Protein AF-R0MKE6-F1 (afdb_monomer_lite)

pLDDT: mean 92.28, std 8.27, range [42.09, 98.31]

Secondary structure (DSSP, 8-state):
--HHHHHHHHHHHHHHT-HHHHHHHHHHHHHT--SHHHHHHHHHHHHHSTT--HHHHHHHHHHHHHHHHHH-TTS-HHHHHHHIIIIITT-GGGHHHHHHHHHHHHHHHHHTT-HHHHHHHHHT--GGG-SSS-HHHHHHHHHHHHHHHHHTT-HHHHHHHHHHS-THHHHHHT-HHHHHHHHHHHHHHHHHTT-HHHHHHHHHHHHHHH--HHHHHHHHHHHHHHHHHHHHHT--

InterPro domains:
  IPR040134 26S Proteasome non-ATPase regulatory subunit 12/COP9 signalosome complex subunit 4 [PTHR10855] (5-220)
  IPR054559 PSMD12/CSN4-like, N-terminal [PF22241] (5-208)

Foldseek 3Di:
DDPVVLVVQCVVCLVVVPLVSNLVSLVVVCVPDPDLLSNLVVLLVQQPDPSHDLVSSLVSLVVVLVVCCVVPVPPRLVSLVSNLPRHQPPDLSNLVVNLVSLVVNLVVCVVVVNLVVSLCSLLPRPLLPHDPDDPVVSLVSLLVNLVSCLVVLVLVSNVVSLVSHDPVCCVVVVVLVSVLSSLVSVLSSCVSVVVLQSNLVSLVVSCVRVVDVVSVVSSVVSNVVVVVVVVVVVPD

Structure (mmCIF, N/CA/C/O backbone):
data_AF-R0MKE6-F1
#
_entry.id   AF-R0MKE6-F1
#
loop_
_atom_site.group_PDB
_atom_site.id
_atom_site.type_symbol
_atom_site.label_atom_id
_atom_site.label_alt_id
_atom_site.label_comp_id
_atom_site.label_asym_id
_atom_site.label_entity_id
_atom_site.label_seq_id
_atom_site.pdbx_PDB_ins_code
_atom_site.Cartn_x
_atom_site.Cartn_y
_atom_site.Cartn_z
_atom_site.occupancy
_atom_site.B_iso_or_equiv
_atom_site.auth_seq_id
_atom_site.auth_comp_id
_atom_site.auth_asym_id
_atom_site.auth_atom_id
_atom_site.pdbx_PDB_model_num
ATOM 1 N N . MET A 1 1 ? -18.193 -2.087 35.768 1.00 60.22 1 MET A N 1
ATOM 2 C CA . MET A 1 1 ? -18.804 -1.214 34.752 1.00 60.22 1 MET A CA 1
ATOM 3 C C . MET A 1 1 ? -19.285 -2.112 33.648 1.00 60.22 1 MET A C 1
ATOM 5 O O . MET A 1 1 ? -18.472 -2.848 33.101 1.00 60.22 1 MET A O 1
ATOM 9 N N . ASP A 1 2 ? -20.586 -2.105 33.408 1.00 81.62 2 ASP A N 1
ATOM 10 C CA . ASP A 1 2 ? -21.193 -2.832 32.295 1.00 81.62 2 ASP A CA 1
ATOM 11 C C . ASP A 1 2 ? -21.048 -2.022 30.989 1.00 81.62 2 ASP A C 1
ATOM 13 O O . ASP A 1 2 ? -20.860 -0.800 31.020 1.00 81.62 2 ASP A O 1
ATOM 17 N N . PHE A 1 3 ? -21.147 -2.678 29.831 1.00 81.81 3 PHE A N 1
ATOM 18 C CA . PHE A 1 3 ? -21.111 -2.019 28.521 1.00 81.81 3 PHE A CA 1
ATOM 19 C C . PHE A 1 3 ? -22.191 -0.936 28.395 1.00 81.81 3 PHE A C 1
ATOM 21 O O . PHE A 1 3 ? -21.943 0.099 27.773 1.00 81.81 3 PHE A O 1
ATOM 28 N N . SER A 1 4 ? -23.363 -1.136 29.011 1.00 80.88 4 SER A N 1
ATOM 29 C CA . SER A 1 4 ? -24.454 -0.155 29.002 1.00 80.88 4 SER A CA 1
ATOM 30 C C . SER A 1 4 ? -24.031 1.186 29.613 1.00 80.88 4 SER A C 1
ATOM 32 O O . SER A 1 4 ? -24.226 2.233 28.998 1.00 80.88 4 SER A O 1
ATOM 34 N N . GLU A 1 5 ? -23.375 1.160 30.776 1.00 88.00 5 GLU A N 1
ATOM 35 C CA . GLU A 1 5 ? -22.892 2.368 31.461 1.00 88.00 5 GLU A CA 1
ATOM 36 C C . GLU A 1 5 ? -21.808 3.078 30.638 1.00 88.00 5 GLU A C 1
ATOM 38 O O . GLU A 1 5 ? -21.819 4.301 30.487 1.00 88.00 5 GLU A O 1
ATOM 43 N N . LEU A 1 6 ? -20.883 2.314 30.047 1.00 88.94 6 LEU A N 1
ATOM 44 C CA . LEU A 1 6 ? -19.820 2.878 29.214 1.00 88.94 6 LEU A CA 1
ATOM 45 C C . LEU A 1 6 ? -20.373 3.532 27.942 1.00 88.94 6 LEU A C 1
ATOM 47 O O . LEU A 1 6 ? -19.844 4.557 27.515 1.00 88.94 6 LEU A O 1
ATOM 51 N N . TYR A 1 7 ? -21.442 2.996 27.347 1.00 89.00 7 TYR A N 1
ATOM 52 C CA . TYR A 1 7 ? -22.095 3.630 26.199 1.00 89.00 7 TYR A CA 1
ATOM 53 C C . TYR A 1 7 ? -22.790 4.948 26.549 1.00 89.00 7 TYR A C 1
ATOM 55 O O . TYR A 1 7 ? -22.846 5.844 25.701 1.00 89.00 7 TYR A O 1
ATOM 63 N N . GLU A 1 8 ? -23.313 5.089 27.765 1.00 88.94 8 GLU A N 1
ATOM 64 C CA . GLU A 1 8 ? -23.879 6.355 28.233 1.00 88.94 8 GLU A CA 1
ATOM 65 C C . GLU A 1 8 ? -22.793 7.407 28.452 1.00 88.94 8 GLU A C 1
ATOM 67 O O . GLU A 1 8 ? -22.929 8.530 27.959 1.00 88.94 8 GLU A O 1
ATOM 72 N N . LEU A 1 9 ? -21.686 7.023 29.094 1.00 88.88 9 LEU A N 1
ATOM 73 C CA . LEU A 1 9 ? -20.521 7.891 29.279 1.00 88.88 9 LEU A CA 1
ATOM 74 C C . LEU A 1 9 ? -19.906 8.301 27.934 1.00 88.88 9 LEU A C 1
ATOM 76 O O . LEU A 1 9 ? -19.616 9.474 27.718 1.00 88.88 9 LEU A O 1
ATOM 80 N N . GLU A 1 10 ? -19.785 7.367 26.987 1.00 92.12 10 GLU A N 1
ATOM 81 C CA . GLU A 1 10 ? -19.337 7.646 25.615 1.00 92.12 10 GLU A CA 1
ATOM 82 C C . GLU A 1 10 ? -20.234 8.683 24.935 1.00 92.12 10 GLU A C 1
ATOM 84 O O . GLU A 1 10 ? -19.756 9.614 24.286 1.00 92.12 10 GLU A O 1
ATOM 89 N N . ARG A 1 11 ? -21.554 8.554 25.102 1.00 88.69 11 ARG A N 1
ATOM 90 C CA . ARG A 1 11 ? -22.523 9.493 24.535 1.00 88.69 11 ARG A CA 1
ATOM 91 C C . ARG A 1 11 ? -22.412 10.884 25.161 1.00 88.69 11 ARG A C 1
ATOM 93 O O . ARG A 1 11 ? -22.601 11.861 24.437 1.00 88.69 11 ARG A O 1
ATOM 100 N N . GLN A 1 12 ? -22.162 10.980 26.465 1.00 88.56 12 GLN A N 1
ATOM 101 C CA . GLN A 1 12 ? -21.960 12.254 27.163 1.00 88.56 12 GLN A CA 1
ATOM 102 C C . GLN A 1 12 ? -20.655 12.917 26.711 1.00 88.56 12 GLN A C 1
ATOM 104 O O . GLN A 1 12 ? -20.701 14.013 26.159 1.00 88.56 12 GLN A O 1
ATOM 109 N N . ALA A 1 13 ? -19.534 12.196 26.771 1.00 88.50 13 ALA A N 1
ATOM 110 C CA . ALA A 1 13 ? -18.225 12.704 26.364 1.00 88.50 13 ALA A CA 1
ATOM 111 C C . ALA A 1 13 ? -18.189 13.168 24.893 1.00 88.50 13 ALA A C 1
ATOM 113 O O . ALA A 1 13 ? -17.511 14.143 24.561 1.00 88.50 13 ALA A O 1
ATOM 114 N N . ARG A 1 14 ? -18.975 12.535 24.005 1.00 88.75 14 ARG A N 1
ATOM 115 C CA . ARG A 1 14 ? -19.183 13.016 22.628 1.00 88.75 14 ARG A CA 1
ATOM 116 C C . ARG A 1 14 ? -19.890 14.365 22.551 1.00 88.75 14 ARG A C 1
ATOM 118 O O . ARG A 1 14 ? -19.520 15.184 21.715 1.00 88.75 14 ARG A O 1
ATOM 125 N N . LYS A 1 15 ? -20.927 14.588 23.364 1.00 87.69 15 LYS A N 1
ATOM 126 C CA . LYS A 1 15 ? -21.649 15.873 23.395 1.00 87.69 15 LYS A CA 1
ATOM 127 C C . LYS A 1 15 ? -20.766 16.990 23.934 1.00 87.69 15 LYS A C 1
ATOM 129 O O . LYS A 1 15 ? -20.834 18.102 23.422 1.00 87.69 15 LYS A O 1
ATOM 134 N N . ASP A 1 16 ? -19.934 16.660 24.912 1.00 86.88 16 ASP A N 1
ATOM 135 C CA . ASP A 1 16 ? -19.055 17.614 25.582 1.00 86.88 16 ASP A CA 1
ATOM 136 C C . ASP A 1 16 ? -17.770 17.891 24.780 1.00 86.88 16 ASP A C 1
ATOM 138 O O . ASP A 1 16 ? -17.026 18.818 25.090 1.00 86.88 16 ASP A O 1
ATOM 142 N N . GLY A 1 17 ? -17.502 17.108 23.726 1.00 84.38 17 GLY A N 1
ATOM 143 C CA . GLY A 1 17 ? -16.335 17.272 22.856 1.00 84.38 17 GLY A CA 1
ATOM 144 C C . GLY A 1 17 ? -15.008 16.896 23.524 1.00 84.38 17 GLY A C 1
ATOM 145 O O . GLY A 1 17 ? -13.947 17.342 23.087 1.00 84.38 17 GLY A O 1
ATOM 146 N N . ASN A 1 18 ? -15.042 16.088 24.587 1.00 88.44 18 ASN A N 1
ATOM 147 C CA . ASN A 1 18 ? -13.858 15.737 25.364 1.00 88.44 18 ASN A CA 1
ATOM 148 C C . ASN A 1 18 ? -13.147 14.495 24.793 1.00 88.44 18 ASN A C 1
ATOM 150 O O . ASN A 1 18 ? -13.379 13.364 25.225 1.00 88.44 18 ASN A O 1
ATOM 154 N N . SER A 1 19 ? -12.233 14.697 23.837 1.00 88.50 19 SER A N 1
ATOM 155 C CA . SER A 1 19 ? -11.501 13.596 23.183 1.00 88.50 19 SER A CA 1
ATOM 156 C C . SER A 1 19 ? -10.681 12.729 24.152 1.00 88.50 19 SER A C 1
ATOM 158 O O . SER A 1 19 ? -10.581 11.522 23.953 1.00 88.50 19 SER A O 1
ATOM 160 N N . LYS A 1 20 ? -10.103 13.293 25.224 1.00 89.94 20 LYS A N 1
ATOM 161 C CA . LYS A 1 20 ? -9.288 12.513 26.186 1.00 89.94 20 LYS A CA 1
ATOM 162 C C . LYS A 1 20 ? -10.139 11.553 27.012 1.00 89.94 20 LYS A C 1
ATOM 164 O O . LYS A 1 20 ? -9.737 10.423 27.295 1.00 89.94 20 LYS A O 1
ATOM 169 N N . GLU A 1 21 ? -11.322 12.010 27.397 1.00 90.69 21 GLU A N 1
ATOM 170 C CA . GLU A 1 21 ? -12.285 11.187 28.114 1.00 90.69 21 GLU A CA 1
ATOM 171 C C . GLU A 1 21 ? -12.828 10.075 27.215 1.00 90.69 21 GLU A C 1
ATOM 173 O O . GLU A 1 21 ? -12.843 8.920 27.636 1.00 90.69 21 GLU A O 1
ATOM 178 N N . LEU A 1 22 ? -13.129 10.378 25.944 1.00 91.25 22 LEU A N 1
ATOM 179 C CA . LEU A 1 22 ? -13.503 9.367 24.949 1.00 91.25 22 LEU A CA 1
ATOM 180 C C . LEU A 1 22 ? -12.439 8.278 24.798 1.00 91.25 22 LEU A C 1
ATOM 182 O O . LEU A 1 22 ? -12.768 7.098 24.866 1.00 91.25 22 LEU A O 1
ATOM 186 N N . GLN A 1 23 ? -11.164 8.649 24.665 1.00 92.62 23 GLN A N 1
ATOM 187 C CA . GLN A 1 23 ? -10.062 7.682 24.583 1.00 92.62 23 GLN A CA 1
ATOM 188 C C . GLN A 1 23 ? -9.994 6.787 25.827 1.00 92.62 23 GLN A C 1
ATOM 190 O O . GLN A 1 23 ? -9.850 5.571 25.715 1.00 92.62 23 GLN A O 1
ATOM 195 N N . THR A 1 24 ? -10.166 7.368 27.017 1.00 92.62 24 THR A N 1
ATOM 196 C CA . THR A 1 24 ? -10.173 6.615 28.280 1.00 92.62 24 THR A CA 1
ATOM 197 C C . THR A 1 24 ? -11.354 5.641 28.350 1.00 92.62 24 THR A C 1
ATOM 199 O O . THR A 1 24 ? -11.197 4.503 28.795 1.00 92.62 24 THR A O 1
ATOM 202 N N . ILE A 1 25 ? -12.535 6.062 27.890 1.00 93.06 25 ILE A N 1
ATOM 203 C CA . ILE A 1 25 ? -13.728 5.212 27.809 1.00 93.06 25 ILE A CA 1
ATOM 204 C C . ILE A 1 25 ? -13.512 4.083 26.800 1.00 93.06 25 ILE A C 1
ATOM 206 O O . ILE A 1 25 ? -13.811 2.934 27.117 1.00 93.06 25 ILE A O 1
ATOM 210 N N . PHE A 1 26 ? -12.938 4.365 25.628 1.00 94.00 26 PHE A N 1
ATOM 211 C CA . PHE A 1 26 ? -12.635 3.336 24.634 1.00 94.00 26 PHE A CA 1
ATOM 212 C C . PHE A 1 26 ? -11.670 2.282 25.172 1.00 94.00 26 PHE A C 1
ATOM 214 O O . PHE A 1 26 ? -11.909 1.096 24.973 1.00 94.00 26 PHE A O 1
ATOM 221 N N . MET A 1 27 ? -10.636 2.686 25.916 1.00 93.12 27 MET A N 1
ATOM 222 C CA . MET A 1 27 ? -9.722 1.735 26.558 1.00 93.12 27 MET A CA 1
ATOM 223 C C . MET A 1 27 ? -10.440 0.837 27.567 1.00 93.12 27 MET A C 1
ATOM 225 O O . MET A 1 27 ? -10.204 -0.369 27.588 1.00 93.12 27 MET A O 1
ATOM 229 N N . LYS A 1 28 ? -11.359 1.397 28.366 1.00 93.50 28 LYS A N 1
ATOM 230 C CA . LYS A 1 28 ? -12.199 0.598 29.270 1.00 93.50 28 LYS A CA 1
ATOM 231 C C . LYS A 1 28 ? -13.093 -0.371 28.496 1.00 93.50 28 LYS A C 1
ATOM 233 O O . LYS A 1 28 ? -13.174 -1.530 28.880 1.00 93.50 28 LYS A O 1
ATOM 238 N N . MET A 1 29 ? -13.718 0.064 27.400 1.00 93.31 29 MET A N 1
ATOM 239 C CA . MET A 1 29 ? -14.541 -0.817 26.563 1.00 93.31 29 MET A CA 1
ATOM 240 C C . MET A 1 29 ? -13.719 -1.955 25.945 1.00 93.31 29 MET A C 1
ATOM 242 O O . MET A 1 29 ? -14.156 -3.097 25.991 1.00 93.31 29 MET A O 1
ATOM 246 N N . ILE A 1 30 ? -12.516 -1.670 25.435 1.00 93.25 30 ILE A N 1
ATOM 247 C CA . ILE A 1 30 ? -11.614 -2.699 24.892 1.00 93.25 30 ILE A CA 1
ATOM 248 C C . ILE A 1 30 ? -11.189 -3.686 25.976 1.00 93.25 30 ILE A C 1
ATOM 250 O O . ILE A 1 30 ? -11.130 -4.878 25.710 1.00 93.25 30 ILE A O 1
ATOM 254 N N . SER A 1 31 ? -10.931 -3.221 27.203 1.00 91.19 31 SER A N 1
ATOM 255 C CA . SER A 1 31 ? -10.551 -4.113 28.308 1.00 91.19 31 SER A CA 1
ATOM 256 C C . SER A 1 31 ? -11.645 -5.109 28.714 1.00 91.19 31 SER A C 1
ATOM 258 O O . SER A 1 31 ? -11.353 -6.069 29.420 1.00 91.19 31 SER A O 1
ATOM 260 N N . LEU A 1 32 ? -12.891 -4.877 28.285 1.00 91.31 32 LEU A N 1
ATOM 261 C CA . LEU A 1 32 ? -14.010 -5.795 28.487 1.00 91.31 32 LEU A CA 1
ATOM 262 C C . LEU A 1 32 ? -14.192 -6.787 27.329 1.00 91.31 32 LEU A C 1
ATOM 264 O O . LEU A 1 32 ? -14.935 -7.749 27.495 1.00 91.31 32 LEU A O 1
ATOM 268 N N . CYS A 1 33 ? -13.557 -6.558 26.176 1.00 91.50 33 CYS A N 1
ATOM 269 C CA . CYS A 1 33 ? -13.576 -7.503 25.063 1.00 91.50 33 CYS A CA 1
ATOM 270 C C . CYS A 1 33 ? -12.697 -8.715 25.395 1.00 91.50 33 CYS A C 1
ATOM 272 O O . CYS A 1 33 ? -11.569 -8.563 25.868 1.00 91.50 33 CYS A O 1
ATOM 274 N N . GLY A 1 34 ? -13.215 -9.915 25.142 1.00 87.50 34 GLY A N 1
ATOM 275 C CA . GLY A 1 34 ? -12.516 -11.173 25.392 1.00 87.50 34 GLY A CA 1
ATOM 276 C C . GLY A 1 34 ? -11.635 -11.630 24.231 1.00 87.50 34 GLY A C 1
ATOM 277 O O . GLY A 1 34 ? -10.632 -12.304 24.464 1.00 87.50 34 GLY A O 1
ATOM 278 N N . ASP A 1 35 ? -11.987 -11.267 22.994 1.00 92.06 35 ASP A N 1
ATOM 279 C CA . ASP A 1 35 ? -11.263 -11.678 21.792 1.00 92.06 35 ASP A CA 1
ATOM 280 C C . ASP A 1 35 ? -11.074 -10.548 20.760 1.00 92.06 35 ASP A C 1
ATOM 282 O O . ASP A 1 35 ? -11.656 -9.462 20.836 1.00 92.06 35 ASP A O 1
ATOM 286 N N . ASP A 1 36 ? -10.222 -10.818 19.771 1.00 93.06 36 ASP A N 1
ATOM 287 C CA . ASP A 1 36 ? -9.892 -9.898 18.680 1.00 93.06 36 ASP A CA 1
ATOM 288 C C . ASP A 1 36 ? -11.122 -9.499 17.843 1.00 93.06 36 ASP A C 1
ATOM 290 O O . ASP A 1 36 ? -11.225 -8.360 17.379 1.00 93.06 36 ASP A O 1
ATOM 294 N N . ARG A 1 37 ? -12.078 -10.419 17.667 1.00 93.31 37 ARG A N 1
ATOM 295 C CA . ARG A 1 37 ? -13.283 -10.196 16.855 1.00 93.31 37 ARG A CA 1
ATOM 296 C C . ARG A 1 37 ? -14.225 -9.217 17.537 1.00 93.31 37 ARG A C 1
ATOM 298 O O . ARG A 1 37 ? -14.749 -8.309 16.888 1.00 93.31 37 ARG A O 1
ATOM 305 N N . GLU A 1 38 ? -14.412 -9.361 18.843 1.00 94.19 38 GLU A N 1
ATOM 306 C CA . GLU A 1 38 ? -15.168 -8.437 19.676 1.00 94.19 38 GLU A CA 1
ATOM 307 C C . GLU A 1 38 ? -14.559 -7.039 19.606 1.00 94.19 38 GLU A C 1
ATOM 309 O O . GLU A 1 38 ? -15.291 -6.076 19.370 1.00 94.19 38 GLU A O 1
ATOM 314 N N . VAL A 1 39 ? -13.230 -6.922 19.690 1.00 95.19 39 VAL A N 1
ATOM 315 C CA . VAL A 1 39 ? -12.535 -5.634 19.554 1.00 95.19 39 VAL A CA 1
ATOM 316 C C . VAL A 1 39 ? -12.800 -4.991 18.189 1.00 95.19 39 VAL A C 1
ATOM 318 O O . VAL A 1 39 ? -13.215 -3.830 18.131 1.00 95.19 39 VAL A O 1
ATOM 321 N N . VAL A 1 40 ? -12.620 -5.722 17.082 1.00 96.12 40 VAL A N 1
ATOM 322 C CA . VAL A 1 40 ? -12.884 -5.193 15.728 1.00 96.12 40 VAL A CA 1
ATOM 323 C C . VAL A 1 40 ? -14.353 -4.787 15.578 1.00 96.12 40 VAL A C 1
ATOM 325 O O . VAL A 1 40 ? -14.651 -3.690 15.091 1.00 96.12 40 VAL A O 1
ATOM 328 N N . SER A 1 41 ? -15.283 -5.618 16.055 1.00 95.06 41 SER A N 1
ATOM 329 C CA . SER A 1 41 ? -16.721 -5.338 15.993 1.00 95.06 41 SER A CA 1
ATOM 330 C C . SER A 1 41 ? -17.111 -4.094 16.800 1.00 95.06 41 SER A C 1
ATOM 332 O O . SER A 1 41 ? -17.882 -3.258 16.320 1.00 95.06 41 SER A O 1
ATOM 334 N N . LEU A 1 42 ? -16.518 -3.902 17.981 1.00 94.62 42 LEU A N 1
ATOM 335 C CA . LEU A 1 42 ? -16.716 -2.722 18.812 1.00 94.62 42 LEU A CA 1
ATOM 336 C C . LEU A 1 42 ? -16.233 -1.465 18.083 1.00 94.62 42 LEU A C 1
ATOM 338 O O . LEU A 1 42 ? -16.978 -0.488 17.980 1.00 94.62 42 LEU A O 1
ATOM 342 N N . ILE A 1 43 ? -15.019 -1.485 17.523 1.00 95.38 43 ILE A N 1
ATOM 343 C CA . ILE A 1 43 ? -14.472 -0.342 16.777 1.00 95.38 43 ILE A CA 1
ATOM 344 C C . ILE A 1 43 ? -15.337 -0.044 15.544 1.00 95.38 43 ILE A C 1
ATOM 346 O O . ILE A 1 43 ? -15.615 1.123 15.239 1.00 95.38 43 ILE A O 1
ATOM 350 N N . ARG A 1 44 ? -15.831 -1.073 14.848 1.00 95.50 44 ARG A N 1
ATOM 351 C CA . ARG A 1 44 ? -16.770 -0.921 13.729 1.00 95.50 44 ARG A CA 1
ATOM 352 C C . ARG A 1 44 ? -18.046 -0.200 14.166 1.00 95.50 44 ARG A C 1
ATOM 354 O O . ARG A 1 44 ? -18.440 0.770 13.518 1.00 95.50 44 ARG A O 1
ATOM 361 N N . VAL A 1 45 ? -18.649 -0.605 15.285 1.00 93.81 45 VAL A N 1
ATOM 362 C CA . VAL A 1 45 ? -19.841 0.055 15.840 1.00 93.81 45 VAL A CA 1
ATOM 363 C C . VAL A 1 45 ? -19.537 1.501 16.228 1.00 93.81 45 VAL A C 1
ATOM 365 O O . VAL A 1 45 ? -20.278 2.401 15.835 1.00 93.81 45 VAL A O 1
ATOM 368 N N . LEU A 1 46 ? -18.445 1.753 16.954 1.00 92.62 46 LEU A N 1
ATOM 369 C CA . LEU A 1 46 ? -18.061 3.096 17.404 1.00 92.62 46 LEU A CA 1
ATOM 370 C C . LEU A 1 46 ? -17.777 4.040 16.230 1.00 92.62 46 LEU A C 1
ATOM 372 O O . LEU A 1 46 ? -18.229 5.184 16.239 1.00 92.62 46 LEU A O 1
ATOM 376 N N . SER A 1 47 ? -17.080 3.556 15.202 1.00 93.19 47 SER A N 1
ATOM 377 C CA . SER A 1 47 ? -16.731 4.338 14.009 1.00 93.19 47 SER A CA 1
ATOM 378 C C . SER A 1 47 ? -17.923 4.629 13.090 1.00 93.19 47 SER A C 1
ATOM 380 O O . SER A 1 47 ? -17.868 5.583 12.316 1.00 93.19 47 SER A O 1
ATOM 382 N N . ALA A 1 48 ? -19.010 3.855 13.185 1.00 90.88 48 ALA A N 1
ATOM 383 C CA . ALA A 1 48 ? -20.255 4.102 12.457 1.00 90.88 48 ALA A CA 1
ATOM 384 C C . ALA A 1 48 ? -21.193 5.102 13.166 1.00 90.88 48 ALA A C 1
ATOM 386 O O . ALA A 1 48 ? -22.165 5.573 12.567 1.00 90.88 48 ALA A O 1
ATOM 387 N N . ARG A 1 49 ? -20.940 5.452 14.438 1.00 90.50 49 ARG A N 1
ATOM 388 C CA . ARG A 1 49 ? -21.811 6.365 15.196 1.00 90.50 49 ARG A CA 1
ATOM 389 C C . ARG A 1 49 ? -21.728 7.795 14.662 1.00 90.50 49 ARG A C 1
ATOM 391 O O . ARG A 1 49 ? -20.661 8.399 14.569 1.00 90.50 49 ARG A O 1
ATOM 398 N N . ARG A 1 50 ? -22.894 8.393 14.393 1.00 84.81 50 ARG A N 1
ATOM 399 C CA . ARG A 1 50 ? -22.995 9.798 13.975 1.00 84.81 50 ARG A CA 1
ATOM 400 C C . ARG A 1 50 ? -22.469 10.729 15.073 1.00 84.81 50 ARG A C 1
ATOM 402 O O . ARG A 1 50 ? -22.853 10.600 16.235 1.00 84.81 50 ARG A O 1
ATOM 409 N N . GLY A 1 51 ? -21.632 11.689 14.681 1.00 84.69 51 GLY A N 1
ATOM 410 C CA . GLY A 1 51 ? -21.050 12.679 15.592 1.00 84.69 51 GLY A CA 1
ATOM 411 C C . GLY A 1 51 ? -19.900 12.145 16.446 1.00 84.69 51 GLY A C 1
ATOM 412 O O . GLY A 1 51 ? -19.559 12.775 17.438 1.00 84.69 51 GLY A O 1
ATOM 413 N N . GLN A 1 52 ? -19.337 10.984 16.101 1.00 89.75 52 GLN A N 1
ATOM 414 C CA . GLN A 1 52 ? -18.122 10.504 16.744 1.00 89.75 52 GLN A CA 1
ATOM 415 C C . GLN A 1 52 ? -16.901 11.328 16.315 1.00 89.75 52 GLN A C 1
ATOM 417 O O . GLN A 1 52 ? -16.786 11.705 15.144 1.00 89.75 52 GLN A O 1
ATOM 422 N N . ASP A 1 53 ? -15.978 11.570 17.248 1.00 91.75 53 ASP A N 1
ATOM 423 C CA . ASP A 1 53 ? -14.714 12.239 16.941 1.00 91.75 53 ASP A CA 1
ATOM 424 C C . ASP A 1 53 ? -13.799 11.325 16.109 1.00 91.75 53 ASP A C 1
ATOM 426 O O . ASP A 1 53 ? -13.339 10.272 16.560 1.00 91.75 53 ASP A O 1
ATOM 430 N N . ARG A 1 54 ? -13.512 11.755 14.876 1.00 92.50 54 ARG A N 1
ATOM 431 C CA . ARG A 1 54 ? -12.687 11.009 13.916 1.00 92.50 54 ARG A CA 1
ATOM 432 C C . ARG A 1 54 ? -11.262 10.814 14.421 1.00 92.50 54 ARG A C 1
ATOM 434 O O . ARG A 1 54 ? -10.691 9.751 14.199 1.00 92.50 54 ARG A O 1
ATOM 441 N N . ASN A 1 55 ? -10.705 11.806 15.118 1.00 92.62 55 ASN A N 1
ATOM 442 C CA . ASN A 1 55 ? -9.339 11.730 15.635 1.00 92.62 55 ASN A CA 1
ATOM 443 C C . ASN A 1 55 ? -9.232 10.711 16.774 1.00 92.62 55 ASN A C 1
ATOM 445 O O . ASN A 1 55 ? -8.264 9.957 16.833 1.00 92.62 55 ASN A O 1
ATOM 449 N N . SER A 1 56 ? -10.248 10.633 17.635 1.00 93.81 56 SER A N 1
ATOM 450 C CA . SER A 1 56 ? -10.310 9.621 18.694 1.00 93.81 56 SER A CA 1
ATOM 451 C C . SER A 1 56 ? -10.446 8.200 18.135 1.00 93.81 56 SER A C 1
ATOM 453 O O . SER A 1 56 ? -9.799 7.291 18.646 1.00 93.81 56 SER A O 1
ATOM 455 N N . ILE A 1 57 ? -11.209 7.999 17.051 1.00 94.94 57 ILE A N 1
ATOM 456 C CA . ILE A 1 57 ? -11.277 6.694 16.364 1.00 94.94 57 ILE A CA 1
ATOM 457 C C . ILE A 1 57 ? -9.954 6.351 15.680 1.00 94.94 57 ILE A C 1
ATOM 459 O O . ILE A 1 57 ? -9.491 5.220 15.791 1.00 94.94 57 ILE A O 1
ATOM 463 N N . ARG A 1 58 ? -9.320 7.320 15.013 1.00 95.88 58 ARG A N 1
ATOM 464 C CA . ARG A 1 58 ? -7.993 7.137 14.415 1.00 95.88 58 ARG A CA 1
ATOM 465 C C . ARG A 1 58 ? -6.972 6.688 15.460 1.00 95.88 58 ARG A C 1
ATOM 467 O O . ARG A 1 58 ? -6.278 5.691 15.277 1.00 95.88 58 ARG A O 1
ATOM 474 N N . TRP A 1 59 ? -6.929 7.398 16.587 1.00 96.12 59 TRP A N 1
ATOM 475 C CA . TRP A 1 59 ? -6.083 7.046 17.723 1.00 96.12 59 TRP A CA 1
ATOM 476 C C . TRP A 1 59 ? -6.380 5.632 18.229 1.00 96.12 59 TRP A C 1
ATOM 478 O O . TRP A 1 59 ? -5.448 4.869 18.461 1.00 96.12 59 TRP A O 1
ATOM 488 N N . LEU A 1 60 ? -7.660 5.266 18.342 1.00 95.75 60 LEU A N 1
ATOM 489 C CA . LEU A 1 60 ? -8.085 3.951 18.812 1.00 95.75 60 LEU A CA 1
ATOM 490 C C . LEU A 1 60 ? -7.573 2.821 17.913 1.00 95.75 60 LEU A C 1
ATOM 492 O O . LEU A 1 60 ? -6.972 1.873 18.410 1.00 95.75 60 LEU A O 1
ATOM 496 N N . VAL A 1 61 ? -7.775 2.945 16.597 1.00 96.88 61 VAL A N 1
ATOM 497 C CA . VAL A 1 61 ? -7.309 1.972 15.594 1.00 96.88 61 VAL A CA 1
ATOM 498 C C . VAL A 1 61 ? -5.796 1.783 15.705 1.00 96.88 61 VAL A C 1
ATOM 500 O O . VAL A 1 61 ? -5.327 0.654 15.851 1.00 96.88 61 VAL A O 1
ATOM 503 N N . ASN A 1 62 ? -5.037 2.882 15.732 1.00 96.25 62 ASN A N 1
ATOM 504 C CA . ASN A 1 62 ? -3.579 2.839 15.846 1.00 96.25 62 ASN A CA 1
ATOM 505 C C . ASN A 1 62 ? -3.109 2.251 17.178 1.00 96.25 62 ASN A C 1
ATOM 507 O O . ASN A 1 62 ? -2.152 1.475 17.206 1.00 96.25 62 ASN A O 1
ATOM 511 N N . HIS A 1 63 ? -3.776 2.596 18.280 1.00 95.50 63 HIS A N 1
ATOM 512 C CA . HIS A 1 63 ? -3.424 2.105 19.604 1.00 95.50 63 HIS A CA 1
ATOM 513 C C . HIS A 1 63 ? -3.639 0.595 19.709 1.00 95.50 63 HIS A C 1
ATOM 515 O O . HIS A 1 63 ? -2.711 -0.122 20.074 1.00 95.50 63 HIS A O 1
ATOM 521 N N . VAL A 1 64 ? -4.823 0.100 19.337 1.00 95.62 64 VAL A N 1
ATOM 522 C CA . VAL A 1 64 ? -5.145 -1.333 19.399 1.00 95.62 64 VAL A CA 1
ATOM 523 C C . VAL A 1 64 ? -4.235 -2.134 18.475 1.00 95.62 64 VAL A C 1
ATOM 525 O O . VAL A 1 64 ? -3.673 -3.143 18.897 1.00 95.62 64 VAL A O 1
ATOM 528 N N . TYR A 1 65 ? -4.020 -1.658 17.247 1.00 96.38 65 TYR A N 1
ATOM 529 C CA . TYR A 1 65 ? -3.109 -2.307 16.310 1.00 96.38 65 TYR A CA 1
ATOM 530 C C . TYR A 1 65 ? -1.673 -2.381 16.851 1.00 96.38 65 TYR A C 1
ATOM 532 O O . TYR A 1 65 ? -1.061 -3.451 16.855 1.00 96.38 65 TYR A O 1
ATOM 540 N N . SER A 1 66 ? -1.150 -1.271 17.377 1.00 95.25 66 SER A N 1
ATOM 541 C CA . SER A 1 66 ? 0.201 -1.228 17.949 1.00 95.25 66 SER A CA 1
ATOM 542 C C . SER A 1 66 ? 0.338 -2.156 19.156 1.00 95.25 66 SER A C 1
ATOM 544 O O . SER A 1 66 ? 1.319 -2.890 19.256 1.00 95.25 66 SER A O 1
ATOM 546 N N . GLN A 1 67 ? -0.655 -2.168 20.051 1.00 93.81 67 GLN A N 1
ATOM 547 C CA . GLN A 1 67 ? -0.685 -3.068 21.206 1.00 93.81 67 GLN A CA 1
ATOM 548 C C . GLN A 1 67 ? -0.700 -4.538 20.771 1.00 93.81 67 GLN A C 1
ATOM 550 O O . GLN A 1 67 ? 0.088 -5.330 21.288 1.00 93.81 67 GLN A O 1
ATOM 555 N N . LYS A 1 68 ? -1.528 -4.904 19.781 1.00 93.62 68 LYS A N 1
ATOM 556 C CA . LYS A 1 68 ? -1.572 -6.270 19.238 1.00 93.62 68 LYS A CA 1
ATOM 557 C C . LYS A 1 68 ? -0.209 -6.690 18.687 1.00 93.62 68 LYS A C 1
ATOM 559 O O . LYS A 1 68 ? 0.280 -7.760 19.035 1.00 93.62 68 LYS A O 1
ATOM 564 N N . LYS A 1 69 ? 0.435 -5.829 17.895 1.00 93.00 69 LYS A N 1
ATOM 565 C CA . LYS A 1 69 ? 1.748 -6.102 17.288 1.00 93.00 69 LYS A CA 1
ATOM 566 C C . LYS A 1 69 ? 2.864 -6.263 18.330 1.00 93.00 69 LYS A C 1
ATOM 568 O O . LYS A 1 69 ? 3.758 -7.080 18.129 1.00 93.00 69 LYS A O 1
ATOM 573 N N . ILE A 1 70 ? 2.813 -5.508 19.433 1.00 93.06 70 ILE A N 1
ATOM 574 C CA . ILE A 1 70 ? 3.782 -5.603 20.540 1.00 93.06 70 ILE A CA 1
ATOM 575 C C . ILE A 1 70 ? 3.569 -6.884 21.352 1.00 93.06 70 ILE A C 1
ATOM 577 O O . ILE A 1 70 ? 4.529 -7.599 21.631 1.00 93.06 70 ILE A O 1
ATOM 581 N N . ASN A 1 71 ? 2.324 -7.179 21.725 1.00 91.25 71 ASN A N 1
ATOM 582 C CA . ASN A 1 71 ? 2.011 -8.295 22.617 1.00 91.25 71 ASN A CA 1
ATOM 583 C C . ASN A 1 71 ? 2.061 -9.651 21.894 1.00 91.25 71 ASN A C 1
ATOM 585 O O . ASN A 1 71 ? 2.446 -10.654 22.491 1.00 91.25 71 ASN A O 1
ATOM 589 N N . PHE A 1 72 ? 1.707 -9.678 20.605 1.00 91.75 72 PHE A N 1
ATOM 590 C CA . PHE A 1 72 ? 1.600 -10.887 19.786 1.00 91.75 72 PHE A CA 1
ATOM 591 C C . PHE A 1 72 ? 2.314 -10.707 18.433 1.00 91.75 72 PHE A C 1
ATOM 593 O O . PHE A 1 72 ? 1.678 -10.692 17.378 1.00 91.75 72 PHE A O 1
ATOM 600 N N . PRO A 1 73 ? 3.655 -10.595 18.415 1.00 88.19 73 PRO A N 1
ATOM 601 C CA . PRO A 1 73 ? 4.416 -10.285 17.199 1.00 88.19 73 PRO A CA 1
ATOM 602 C C . PRO A 1 73 ? 4.307 -11.349 16.095 1.00 88.19 73 PRO A C 1
ATOM 604 O O . PRO A 1 73 ? 4.547 -11.044 14.927 1.00 88.19 73 PRO A O 1
ATOM 607 N N . ASN A 1 74 ? 3.918 -12.577 16.448 1.00 87.88 74 ASN A N 1
ATOM 608 C CA . ASN A 1 74 ? 3.724 -13.682 15.505 1.00 87.88 74 ASN A CA 1
ATOM 609 C C . ASN A 1 74 ? 2.257 -13.898 15.104 1.00 87.88 74 ASN A C 1
ATOM 611 O O . ASN A 1 74 ? 2.008 -14.672 14.188 1.00 87.88 74 ASN A O 1
ATOM 615 N N . ASP A 1 75 ? 1.310 -13.238 15.775 1.00 91.06 75 ASP A N 1
ATOM 616 C CA . ASP A 1 75 ? -0.128 -13.497 15.648 1.00 91.06 75 ASP A CA 1
ATOM 617 C C . ASP A 1 75 ? -0.922 -12.182 15.666 1.00 91.06 75 ASP A C 1
ATOM 619 O O . ASP A 1 75 ? -1.691 -11.879 16.574 1.00 91.06 75 ASP A O 1
ATOM 623 N N . TRP A 1 76 ? -0.649 -11.329 14.681 1.00 94.19 76 TRP A N 1
ATOM 624 C CA . TRP A 1 76 ? -1.324 -10.037 14.509 1.00 94.19 76 TRP A CA 1
ATOM 625 C C . TRP A 1 76 ? -1.963 -9.886 13.128 1.00 94.19 76 TRP A C 1
ATOM 627 O O . TRP A 1 76 ? -2.714 -8.940 12.899 1.00 94.19 76 TRP A O 1
ATOM 637 N N . THR A 1 77 ? -1.655 -10.784 12.191 1.00 94.62 77 THR A N 1
ATOM 638 C CA . THR A 1 77 ? -2.015 -10.632 10.779 1.00 94.62 77 THR A CA 1
ATOM 639 C C . THR A 1 77 ? -3.501 -10.787 10.537 1.00 94.62 77 THR A C 1
ATOM 641 O O . THR A 1 77 ? -4.062 -10.004 9.777 1.00 94.62 77 THR A O 1
ATOM 644 N N . ASP A 1 78 ? -4.139 -11.754 11.194 1.00 94.44 78 ASP A N 1
ATOM 645 C CA . ASP A 1 78 ? -5.574 -11.997 11.038 1.00 94.44 78 ASP A CA 1
ATOM 646 C C . ASP A 1 78 ? -6.368 -10.838 11.644 1.00 94.44 78 ASP A C 1
ATOM 648 O O . ASP A 1 78 ? -7.208 -10.248 10.970 1.00 94.44 78 ASP A O 1
ATOM 652 N N . PHE A 1 79 ? -5.975 -10.387 12.841 1.00 95.88 79 PHE A N 1
ATOM 653 C CA . PHE A 1 79 ? -6.508 -9.166 13.445 1.00 95.88 79 PHE A CA 1
ATOM 654 C C . PHE A 1 79 ? -6.357 -7.943 12.527 1.00 95.88 79 PHE A C 1
ATOM 656 O O . PHE A 1 79 ? -7.292 -7.163 12.362 1.00 95.88 79 PHE A O 1
ATOM 663 N N . ALA A 1 80 ? -5.186 -7.755 11.915 1.00 96.19 80 ALA A N 1
ATOM 664 C CA . ALA A 1 80 ? -4.938 -6.619 11.034 1.00 96.19 80 ALA A CA 1
ATOM 665 C C . ALA A 1 80 ? -5.743 -6.691 9.730 1.00 96.19 80 ALA A C 1
ATOM 667 O O . ALA A 1 80 ? -6.166 -5.648 9.236 1.00 96.19 80 ALA A O 1
ATOM 668 N N . LYS A 1 81 ? -5.977 -7.893 9.188 1.00 95.88 81 LYS A N 1
ATOM 669 C CA . LYS A 1 81 ? -6.854 -8.106 8.027 1.00 95.88 81 LYS A CA 1
ATOM 670 C C . LYS A 1 81 ? -8.305 -7.769 8.364 1.00 95.88 81 LYS A C 1
ATOM 672 O O . LYS A 1 81 ? -8.910 -6.996 7.626 1.00 95.88 81 LYS A O 1
ATOM 677 N N . ASP A 1 82 ? -8.811 -8.259 9.494 1.00 96.56 82 ASP A N 1
ATOM 678 C CA . ASP A 1 82 ? -10.172 -7.968 9.960 1.00 96.56 82 ASP A CA 1
ATOM 679 C C . ASP A 1 82 ? -10.348 -6.467 10.237 1.00 96.56 82 ASP A C 1
ATOM 681 O O . ASP A 1 82 ? -11.317 -5.842 9.810 1.00 96.56 82 ASP A O 1
ATOM 685 N N . LEU A 1 83 ? -9.369 -5.837 10.894 1.00 96.81 83 LEU A N 1
ATOM 686 C CA . LEU A 1 83 ? -9.374 -4.394 11.136 1.00 96.81 83 LEU A CA 1
ATOM 687 C C . LEU A 1 83 ? -9.366 -3.597 9.820 1.00 96.81 83 LEU A C 1
ATOM 689 O O . LEU A 1 83 ? -10.077 -2.594 9.690 1.00 96.81 83 LEU A O 1
ATOM 693 N N . LEU A 1 84 ? -8.579 -4.042 8.837 1.00 96.62 84 LEU A N 1
ATOM 694 C CA . LEU A 1 84 ? -8.496 -3.416 7.523 1.00 96.62 84 LEU A CA 1
ATOM 695 C C . LEU A 1 84 ? -9.841 -3.481 6.782 1.00 96.62 84 LEU A C 1
ATOM 697 O O . LEU A 1 84 ? -10.305 -2.439 6.317 1.00 96.62 84 LEU A O 1
ATOM 701 N N . SER A 1 85 ? -10.475 -4.657 6.703 1.00 95.44 85 SER A N 1
ATOM 702 C CA . SER A 1 85 ? -11.724 -4.861 5.950 1.00 95.44 85 SER A CA 1
ATOM 703 C C . SER A 1 85 ? -12.951 -4.256 6.631 1.00 95.44 85 SER A C 1
ATOM 705 O O . SER A 1 85 ? -13.777 -3.621 5.976 1.00 95.44 85 SER A O 1
ATOM 707 N N . ASP A 1 86 ? -13.084 -4.421 7.948 1.00 95.81 86 ASP A N 1
ATOM 708 C CA . ASP A 1 86 ? -14.338 -4.121 8.649 1.00 95.81 86 ASP A CA 1
ATOM 709 C C . ASP A 1 86 ? -14.395 -2.698 9.205 1.00 95.81 86 ASP A C 1
ATOM 711 O O . ASP A 1 86 ? -15.478 -2.148 9.457 1.00 95.81 86 ASP A O 1
ATOM 715 N N . VAL A 1 87 ? -13.229 -2.088 9.424 1.00 96.00 87 VAL A N 1
ATOM 716 C CA . VAL A 1 87 ? -13.126 -0.767 10.044 1.00 96.00 87 VAL A CA 1
ATOM 717 C C . VAL A 1 87 ? -12.509 0.249 9.100 1.00 96.00 87 VAL A C 1
ATOM 719 O O . VAL A 1 87 ? -13.067 1.338 8.962 1.00 96.00 87 VAL A O 1
ATOM 722 N N . VAL A 1 88 ? -11.364 -0.049 8.502 1.00 96.00 88 VAL A N 1
ATOM 723 C CA . VAL A 1 88 ? -10.578 0.972 7.799 1.00 96.00 88 VAL A CA 1
ATOM 724 C C . VAL A 1 88 ? -11.081 1.199 6.375 1.00 96.00 88 VAL A C 1
ATOM 726 O O . VAL A 1 88 ? -11.192 2.346 5.930 1.00 96.00 88 VAL A O 1
ATOM 729 N N . GLU A 1 89 ? -11.433 0.132 5.663 1.00 93.44 89 GLU A N 1
ATOM 730 C CA . GLU A 1 89 ? -11.924 0.223 4.295 1.00 93.44 89 GLU A CA 1
ATOM 731 C C . GLU A 1 89 ? -13.201 1.081 4.184 1.00 93.44 89 GLU A C 1
ATOM 733 O O . GLU A 1 89 ? -14.125 1.015 4.995 1.00 93.44 89 GLU A O 1
ATOM 738 N N . GLY A 1 90 ? -13.228 1.960 3.177 1.00 89.94 90 GLY A N 1
ATOM 739 C CA . GLY A 1 90 ? -14.345 2.871 2.907 1.00 89.94 90 GLY A CA 1
ATOM 740 C C . GLY A 1 90 ? -14.395 4.141 3.769 1.00 89.94 90 GLY A C 1
ATOM 741 O O . GLY A 1 90 ? -15.230 5.008 3.509 1.00 89.94 90 GLY A O 1
ATOM 742 N N . LYS A 1 91 ? -13.511 4.311 4.764 1.00 93.19 91 LYS A N 1
ATOM 743 C CA . LYS A 1 91 ? -13.481 5.512 5.619 1.00 93.19 91 LYS A CA 1
ATOM 744 C C . LYS A 1 91 ? -12.369 6.477 5.198 1.00 93.19 91 LYS A C 1
ATOM 746 O O . LYS A 1 91 ? -11.215 6.283 5.552 1.00 93.19 91 LYS A O 1
ATOM 751 N N . MET A 1 92 ? -12.731 7.585 4.538 1.00 92.81 92 MET A N 1
ATOM 752 C CA . MET A 1 92 ? -11.772 8.605 4.053 1.00 92.81 92 MET A CA 1
ATOM 753 C C . MET A 1 92 ? -10.824 9.144 5.143 1.00 92.81 92 MET A C 1
ATOM 755 O O . MET A 1 92 ? -9.677 9.473 4.879 1.00 92.81 92 MET A O 1
ATOM 759 N N . PHE A 1 93 ? -11.281 9.244 6.396 1.00 94.38 93 PHE A N 1
ATOM 760 C CA . PHE A 1 93 ? -10.447 9.756 7.491 1.00 94.38 93 PHE A CA 1
ATOM 761 C C . PHE A 1 93 ? -9.430 8.735 8.034 1.00 94.38 93 PHE A C 1
ATOM 763 O O . PHE A 1 93 ? -8.626 9.122 8.883 1.00 94.38 93 PHE A O 1
ATOM 770 N N . LEU A 1 94 ? -9.479 7.480 7.566 1.00 96.38 94 LEU A N 1
ATOM 771 C CA . LEU A 1 94 ? -8.562 6.386 7.913 1.00 96.38 94 LEU A CA 1
ATOM 772 C C . LEU A 1 94 ? -7.678 5.955 6.725 1.00 96.38 94 LEU A C 1
ATOM 774 O O . LEU A 1 94 ? -7.152 4.845 6.702 1.00 96.38 94 LEU A O 1
ATOM 778 N N . GLU A 1 95 ? -7.536 6.800 5.699 1.00 96.06 95 GLU A N 1
ATOM 779 C CA . GLU A 1 95 ? -6.709 6.488 4.524 1.00 96.06 95 GLU A CA 1
ATOM 780 C C . GLU A 1 95 ? -5.237 6.239 4.908 1.00 96.06 95 GLU A C 1
ATOM 782 O O . GLU A 1 95 ? -4.617 5.307 4.394 1.00 96.06 95 GLU A O 1
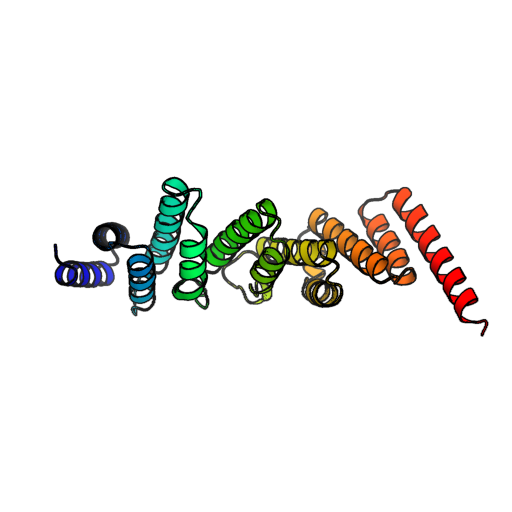ATOM 787 N N . GLU A 1 96 ? -4.689 7.012 5.849 1.00 95.25 96 GLU A N 1
ATOM 788 C CA . GLU A 1 96 ? -3.313 6.843 6.339 1.00 95.25 96 GLU A CA 1
ATOM 789 C C . GLU A 1 96 ? -3.125 5.488 7.040 1.00 95.25 96 GLU A C 1
ATOM 791 O O . GLU A 1 96 ? -2.193 4.743 6.728 1.00 95.25 96 GLU A O 1
ATOM 796 N N . GLU A 1 97 ? -4.069 5.104 7.903 1.00 96.31 97 GLU A N 1
ATOM 797 C CA . GLU A 1 97 ? -4.098 3.790 8.551 1.00 96.31 97 GLU A CA 1
ATOM 798 C C . GLU A 1 97 ? -4.212 2.657 7.530 1.00 96.31 97 GLU A C 1
ATOM 800 O O . GLU A 1 97 ? -3.574 1.615 7.686 1.00 96.31 97 GLU A O 1
ATOM 805 N N . ARG A 1 98 ? -4.981 2.859 6.452 1.00 96.81 98 ARG A N 1
ATOM 806 C CA . ARG A 1 98 ? -5.108 1.879 5.367 1.00 96.81 98 ARG A CA 1
ATOM 807 C C . ARG A 1 98 ? -3.762 1.612 4.706 1.00 96.81 98 ARG A C 1
ATOM 809 O O . ARG A 1 98 ? -3.411 0.450 4.485 1.00 96.81 98 ARG A O 1
ATOM 816 N N . VAL A 1 99 ? -3.007 2.669 4.410 1.00 96.62 99 VAL A N 1
ATOM 817 C CA . VAL A 1 99 ? -1.657 2.564 3.840 1.00 96.62 99 VAL A CA 1
ATOM 818 C C . VAL A 1 99 ? -0.715 1.858 4.814 1.00 96.62 99 VAL A C 1
ATOM 820 O O . VAL A 1 99 ? 0.003 0.944 4.402 1.00 96.62 99 VAL A O 1
ATOM 823 N N . LEU A 1 100 ? -0.750 2.225 6.097 1.00 95.75 100 LEU A N 1
ATOM 824 C CA . LEU A 1 100 ? 0.101 1.647 7.138 1.00 95.75 100 LEU A CA 1
ATOM 825 C C . LEU A 1 100 ? -0.146 0.143 7.315 1.00 95.75 100 LEU A C 1
ATOM 827 O O . LEU A 1 100 ? 0.781 -0.652 7.150 1.00 95.75 100 LEU A O 1
ATOM 831 N N . LEU A 1 101 ? -1.393 -0.253 7.589 1.00 96.69 101 LEU A N 1
ATOM 832 C CA . LEU A 1 101 ? -1.774 -1.652 7.819 1.00 96.69 101 LEU A CA 1
ATOM 833 C C . LEU A 1 101 ? -1.444 -2.526 6.609 1.00 96.69 101 LEU A C 1
ATOM 835 O O . LEU A 1 101 ? -0.859 -3.600 6.750 1.00 96.69 101 LEU A O 1
ATOM 839 N N . THR A 1 102 ? -1.766 -2.046 5.405 1.00 97.50 102 THR A N 1
ATOM 840 C CA . THR A 1 102 ? -1.491 -2.798 4.175 1.00 97.50 102 THR A CA 1
ATOM 841 C C . THR A 1 102 ? 0.009 -2.952 3.942 1.00 97.50 102 THR A C 1
ATOM 843 O O . THR A 1 102 ? 0.460 -4.024 3.547 1.00 97.50 102 THR A O 1
ATOM 846 N N . THR A 1 103 ? 0.802 -1.910 4.206 1.00 96.75 103 THR A N 1
ATOM 847 C CA . THR A 1 103 ? 2.263 -1.963 4.042 1.00 96.75 103 THR A CA 1
ATOM 848 C C . THR A 1 103 ? 2.891 -2.975 4.995 1.00 96.75 103 THR A C 1
ATOM 850 O O . THR A 1 103 ? 3.747 -3.759 4.580 1.00 96.75 103 THR A O 1
ATOM 853 N N . ASP A 1 104 ? 2.437 -3.001 6.246 1.00 96.12 104 ASP A N 1
ATOM 854 C CA . ASP A 1 104 ? 2.881 -3.976 7.237 1.00 96.12 104 ASP A CA 1
ATOM 855 C C . ASP A 1 104 ? 2.508 -5.411 6.837 1.00 96.12 104 ASP A C 1
ATOM 857 O O . ASP A 1 104 ? 3.380 -6.285 6.821 1.00 96.12 104 ASP A O 1
ATOM 861 N N . LEU A 1 105 ? 1.246 -5.656 6.464 1.00 96.75 105 LEU A N 1
ATOM 862 C CA . LEU A 1 105 ? 0.773 -6.972 6.014 1.00 96.75 105 LEU A CA 1
ATOM 863 C C . LEU A 1 105 ? 1.531 -7.455 4.771 1.00 96.75 105 LEU A C 1
ATOM 865 O O . LEU A 1 105 ? 1.980 -8.600 4.720 1.00 96.75 105 LEU A O 1
ATOM 869 N N . LYS A 1 106 ? 1.744 -6.569 3.793 1.00 97.06 106 LYS A N 1
ATOM 870 C CA . LYS A 1 106 ? 2.554 -6.831 2.597 1.00 97.06 106 LYS A CA 1
ATOM 871 C C . LYS A 1 106 ? 3.980 -7.236 2.976 1.00 97.06 106 LYS A C 1
ATOM 873 O O . LYS A 1 106 ? 4.468 -8.260 2.509 1.00 97.06 106 LYS A O 1
ATOM 878 N N . ASN A 1 107 ? 4.645 -6.466 3.839 1.00 96.19 107 ASN A N 1
ATOM 879 C CA . ASN A 1 107 ? 6.013 -6.759 4.278 1.00 96.19 107 ASN A CA 1
ATOM 880 C C . ASN A 1 107 ? 6.105 -8.099 5.022 1.00 96.19 107 ASN A C 1
ATOM 882 O O . ASN A 1 107 ? 7.079 -8.830 4.851 1.00 96.19 107 ASN A O 1
ATOM 886 N N . TYR A 1 108 ? 5.098 -8.430 5.831 1.00 95.31 108 TYR A N 1
ATOM 887 C CA . TYR A 1 108 ? 5.000 -9.733 6.482 1.00 95.31 108 TYR A CA 1
ATOM 888 C C . TYR A 1 108 ? 4.870 -10.872 5.460 1.00 95.31 108 TYR A C 1
ATOM 890 O O . TYR A 1 108 ? 5.621 -11.844 5.523 1.00 95.31 108 TYR A O 1
ATOM 898 N N . CYS A 1 109 ? 3.987 -10.724 4.468 1.00 95.38 109 CYS A N 1
ATOM 899 C CA . CYS A 1 109 ? 3.808 -11.715 3.405 1.00 95.38 109 CYS A CA 1
ATOM 900 C C . CYS A 1 109 ? 5.101 -11.935 2.602 1.00 95.38 109 CYS A C 1
ATOM 902 O O . CYS A 1 109 ? 5.484 -13.080 2.367 1.00 95.38 109 CYS A O 1
ATOM 904 N N . LEU A 1 110 ? 5.818 -10.860 2.253 1.00 94.75 110 LEU A N 1
ATOM 905 C CA . LEU A 1 110 ? 7.106 -10.945 1.551 1.00 94.75 110 LEU A CA 1
ATOM 906 C C . LEU A 1 110 ? 8.164 -11.699 2.368 1.00 94.75 110 LEU A C 1
ATOM 908 O O . LEU A 1 110 ? 8.861 -12.548 1.820 1.00 94.75 110 LEU A O 1
ATOM 912 N N . LYS A 1 111 ? 8.253 -11.448 3.682 1.00 95.12 111 LYS A N 1
ATOM 913 C CA . LYS A 1 111 ? 9.175 -12.175 4.576 1.00 95.12 111 LYS A CA 1
ATOM 914 C C . LYS A 1 111 ? 8.881 -13.674 4.643 1.00 95.12 111 LYS A C 1
ATOM 916 O O . LYS A 1 111 ? 9.805 -14.464 4.802 1.00 95.12 111 LYS A O 1
ATOM 921 N N . ASN A 1 112 ? 7.618 -14.054 4.479 1.00 93.81 112 ASN A N 1
ATOM 922 C CA . ASN A 1 112 ? 7.173 -15.445 4.495 1.00 93.81 112 ASN A CA 1
ATOM 923 C C . ASN A 1 112 ? 7.118 -16.080 3.094 1.00 93.81 112 ASN A C 1
ATOM 925 O O . ASN A 1 112 ? 6.498 -17.127 2.927 1.00 93.81 112 ASN A O 1
ATOM 929 N N . ASN A 1 113 ? 7.745 -15.463 2.082 1.00 94.19 113 ASN A N 1
ATOM 930 C CA . ASN A 1 113 ? 7.727 -15.900 0.678 1.00 94.19 113 ASN A CA 1
ATOM 931 C C . ASN A 1 113 ? 6.320 -16.013 0.058 1.00 94.19 113 ASN A C 1
ATOM 933 O O . ASN A 1 113 ? 6.134 -16.677 -0.961 1.00 94.19 113 ASN A O 1
ATOM 937 N N . ASN A 1 114 ? 5.323 -15.333 0.626 1.00 94.88 114 ASN A N 1
ATOM 938 C CA . ASN A 1 114 ? 3.961 -15.298 0.104 1.00 94.88 114 ASN A CA 1
ATOM 939 C C . ASN A 1 114 ? 3.759 -14.067 -0.793 1.00 94.88 114 ASN A C 1
ATOM 941 O O . ASN A 1 114 ? 3.073 -13.099 -0.458 1.00 94.88 114 ASN A O 1
ATOM 945 N N . ILE A 1 115 ? 4.436 -14.092 -1.940 1.00 94.38 115 ILE A N 1
ATOM 946 C CA . ILE A 1 115 ? 4.546 -12.940 -2.842 1.00 94.38 115 ILE A CA 1
ATOM 947 C C . ILE A 1 115 ? 3.196 -12.610 -3.498 1.00 94.38 115 ILE A C 1
ATOM 949 O O . ILE A 1 115 ? 2.835 -11.440 -3.618 1.00 94.38 115 ILE A O 1
ATOM 953 N N . THR A 1 116 ? 2.416 -13.627 -3.870 1.00 94.50 116 THR A N 1
ATOM 954 C CA . THR A 1 116 ? 1.100 -13.448 -4.504 1.00 94.50 116 THR A CA 1
ATOM 955 C C . THR A 1 116 ? 0.123 -12.716 -3.587 1.00 94.50 116 THR A C 1
ATOM 957 O O . THR A 1 116 ? -0.588 -11.814 -4.030 1.00 94.50 116 THR A O 1
ATOM 960 N N . GLU A 1 117 ? 0.093 -13.070 -2.299 1.00 94.94 117 GLU A N 1
ATOM 961 C CA . GLU A 1 117 ? -0.752 -12.379 -1.326 1.00 94.94 117 GLU A CA 1
ATOM 962 C C . GLU A 1 117 ? -0.280 -10.940 -1.098 1.00 94.94 117 GLU A C 1
ATOM 964 O O . GLU A 1 117 ? -1.102 -10.025 -1.111 1.00 94.94 117 GLU A O 1
ATOM 969 N N . ALA A 1 118 ? 1.036 -10.717 -0.988 1.00 96.69 118 ALA A N 1
ATOM 970 C CA . ALA A 1 118 ? 1.605 -9.375 -0.870 1.00 96.69 118 ALA A CA 1
ATOM 971 C C . ALA A 1 118 ? 1.205 -8.471 -2.050 1.00 96.69 118 ALA A C 1
ATOM 973 O O . ALA A 1 118 ? 0.805 -7.322 -1.843 1.00 96.69 118 ALA A O 1
ATOM 974 N N . LEU A 1 119 ? 1.272 -9.004 -3.275 1.00 96.00 119 LEU A N 1
ATOM 975 C CA . LEU A 1 119 ? 0.882 -8.299 -4.493 1.00 96.00 119 LEU A CA 1
ATOM 976 C C . LEU A 1 119 ? -0.614 -7.956 -4.489 1.00 96.00 119 LEU A C 1
ATOM 978 O O . LEU A 1 119 ? -0.991 -6.825 -4.783 1.00 96.00 119 LEU A O 1
ATOM 982 N N . ASN A 1 120 ? -1.478 -8.907 -4.132 1.00 96.12 120 ASN A N 1
ATOM 983 C CA . ASN A 1 120 ? -2.917 -8.652 -4.085 1.00 96.12 120 ASN A CA 1
ATOM 984 C C . ASN A 1 120 ? -3.276 -7.615 -3.009 1.00 96.12 120 ASN A C 1
ATOM 986 O O . ASN A 1 120 ? -4.074 -6.720 -3.274 1.00 96.12 120 ASN A O 1
ATOM 990 N N . LEU A 1 121 ? -2.657 -7.683 -1.826 1.00 96.50 121 LEU A N 1
ATOM 991 C CA . LEU A 1 121 ? -2.885 -6.723 -0.743 1.00 96.50 121 LEU A CA 1
ATOM 992 C C . LEU A 1 121 ? -2.574 -5.288 -1.175 1.00 96.50 121 LEU A C 1
ATOM 994 O O . LEU A 1 121 ? -3.422 -4.411 -1.027 1.00 96.50 121 LEU A O 1
ATOM 998 N N . ILE A 1 122 ? -1.382 -5.046 -1.732 1.00 96.94 122 ILE A N 1
ATOM 999 C CA . ILE A 1 122 ? -0.967 -3.689 -2.106 1.00 96.94 122 ILE A CA 1
ATOM 1000 C C . ILE A 1 122 ? -1.763 -3.140 -3.300 1.00 96.94 122 ILE A C 1
ATOM 1002 O O . ILE A 1 122 ? -2.091 -1.954 -3.331 1.00 96.94 122 ILE A O 1
ATOM 1006 N N . LEU A 1 123 ? -2.108 -3.983 -4.281 1.00 96.19 123 LEU A N 1
ATOM 1007 C CA . LEU A 1 123 ? -2.851 -3.549 -5.470 1.00 96.19 123 LEU A CA 1
ATOM 1008 C C . LEU A 1 123 ? -4.334 -3.284 -5.196 1.00 96.19 123 LEU A C 1
ATOM 1010 O O . LEU A 1 123 ? -4.949 -2.504 -5.922 1.00 96.19 123 LEU A O 1
ATOM 1014 N N . ASN A 1 124 ? -4.899 -3.884 -4.146 1.00 94.81 124 ASN A N 1
ATOM 1015 C CA . ASN A 1 124 ? -6.287 -3.659 -3.741 1.00 94.81 124 ASN A CA 1
ATOM 1016 C C . ASN A 1 124 ? -6.521 -2.292 -3.081 1.00 94.81 124 ASN A C 1
ATOM 1018 O O . ASN A 1 124 ? -7.669 -1.935 -2.824 1.00 94.81 124 ASN A O 1
ATOM 1022 N N . VAL A 1 125 ? -5.471 -1.521 -2.785 1.00 95.88 125 VAL A N 1
ATOM 1023 C CA . VAL A 1 125 ? -5.599 -0.177 -2.211 1.00 95.88 125 VAL A CA 1
ATOM 1024 C C . VAL A 1 125 ? -5.600 0.863 -3.340 1.00 95.88 125 VAL A C 1
ATOM 1026 O O . VAL A 1 125 ? -4.546 1.109 -3.935 1.00 95.88 125 VAL A O 1
ATOM 1029 N N . PRO A 1 126 ? -6.749 1.504 -3.643 1.00 94.00 126 PRO A N 1
ATOM 1030 C CA . PRO A 1 126 ? -6.857 2.487 -4.719 1.00 94.00 126 PRO A CA 1
ATOM 1031 C C . PRO A 1 126 ? -6.353 3.860 -4.249 1.00 94.00 126 PRO A C 1
ATOM 1033 O O . PRO A 1 126 ? -7.128 4.801 -4.088 1.00 94.00 126 PRO A O 1
ATOM 1036 N N . VAL A 1 127 ? -5.050 3.977 -3.981 1.00 94.62 127 VAL A N 1
ATOM 1037 C CA . VAL A 1 127 ? -4.442 5.209 -3.441 1.00 94.62 127 VAL A CA 1
ATOM 1038 C C . VAL A 1 127 ? -4.652 6.436 -4.331 1.00 94.62 127 VAL A C 1
ATOM 1040 O O . VAL A 1 127 ? -4.602 7.559 -3.843 1.00 94.62 127 VAL A O 1
ATOM 1043 N N . GLU A 1 128 ? -4.942 6.244 -5.620 1.00 91.75 128 GLU A N 1
ATOM 1044 C CA . GLU A 1 128 ? -5.293 7.315 -6.554 1.00 91.75 128 GLU A CA 1
ATOM 1045 C C . GLU A 1 128 ? -6.585 8.064 -6.188 1.00 91.75 128 GLU A C 1
ATOM 1047 O O . GLU A 1 128 ? -6.784 9.185 -6.651 1.00 91.75 128 GLU A O 1
ATOM 1052 N N . THR A 1 129 ? -7.465 7.469 -5.375 1.00 92.88 129 THR A N 1
ATOM 1053 C CA . THR A 1 129 ? -8.707 8.115 -4.925 1.00 92.88 129 THR A CA 1
ATOM 1054 C C . THR A 1 129 ? -8.563 8.803 -3.571 1.00 92.88 129 THR A C 1
ATOM 1056 O O . THR A 1 129 ? -9.535 9.379 -3.084 1.00 92.88 129 THR A O 1
ATOM 1059 N N . PHE A 1 130 ? -7.399 8.696 -2.926 1.00 95.12 130 PHE A N 1
ATOM 1060 C CA . PHE A 1 130 ? -7.200 9.213 -1.576 1.00 95.12 130 PHE A CA 1
ATOM 1061 C C . PHE A 1 130 ? -7.026 10.728 -1.594 1.00 95.12 130 PHE A C 1
ATOM 1063 O O . PHE A 1 130 ? -6.457 11.308 -2.517 1.00 95.12 130 PHE A O 1
ATOM 1070 N N . THR A 1 131 ? -7.560 11.376 -0.564 1.00 93.31 131 THR A N 1
ATOM 1071 C CA . THR A 1 131 ? -7.655 12.845 -0.472 1.00 93.31 131 THR A CA 1
ATOM 1072 C C . THR A 1 131 ? -7.044 13.389 0.811 1.00 93.31 131 THR A C 1
ATOM 1074 O O . THR A 1 131 ? -6.705 14.567 0.874 1.00 93.31 131 THR A O 1
ATOM 1077 N N . MET A 1 132 ? -6.895 12.541 1.832 1.00 91.31 132 MET A N 1
ATOM 1078 C CA . MET A 1 132 ? -6.367 12.905 3.146 1.00 91.31 132 MET A CA 1
ATOM 1079 C C . MET A 1 132 ? -4.871 12.596 3.285 1.00 91.31 132 MET A C 1
ATOM 1081 O O . MET A 1 132 ? -4.282 12.910 4.316 1.00 91.31 132 MET A O 1
ATOM 1085 N N . ILE A 1 133 ? -4.255 11.996 2.262 1.00 93.88 133 ILE A N 1
ATOM 1086 C CA . ILE A 1 133 ? -2.833 11.645 2.237 1.00 93.88 133 ILE A CA 1
ATOM 1087 C C . ILE A 1 133 ? -2.071 12.594 1.290 1.00 93.88 133 ILE A C 1
ATOM 1089 O O . ILE A 1 133 ? -2.595 12.933 0.227 1.00 93.88 133 ILE A O 1
ATOM 1093 N N . PRO A 1 134 ? -0.827 13.001 1.619 1.00 94.69 134 PRO A N 1
ATOM 1094 C CA . PRO A 1 134 ? 0.029 13.756 0.706 1.00 94.69 134 PRO A CA 1
ATOM 1095 C C . PRO A 1 134 ? 0.247 13.058 -0.644 1.00 94.69 134 PRO A C 1
ATOM 1097 O O . PRO A 1 134 ? 0.468 11.846 -0.705 1.00 94.69 134 PRO A O 1
ATOM 1100 N N . GLU A 1 135 ? 0.291 13.843 -1.726 1.00 94.81 135 GLU A N 1
ATOM 1101 C CA . GLU A 1 135 ? 0.539 13.336 -3.086 1.00 94.81 135 GLU A CA 1
ATOM 1102 C C . GLU A 1 135 ? 1.880 12.581 -3.192 1.00 94.81 135 GLU A C 1
ATOM 1104 O O . GLU A 1 135 ? 1.976 11.588 -3.909 1.00 94.81 135 GLU A O 1
ATOM 1109 N N . SER A 1 136 ? 2.894 12.975 -2.412 1.00 95.25 136 SER A N 1
ATOM 1110 C CA . SER A 1 136 ? 4.175 12.258 -2.322 1.00 95.25 136 SER A CA 1
ATOM 1111 C C . SER A 1 136 ? 4.024 10.823 -1.821 1.00 95.25 136 SER A C 1
ATOM 1113 O O . SER A 1 136 ? 4.635 9.907 -2.370 1.00 95.25 136 SER A O 1
ATOM 1115 N N . THR A 1 137 ? 3.199 10.592 -0.801 1.00 95.75 137 THR A N 1
ATOM 1116 C CA . THR A 1 137 ? 2.932 9.246 -0.282 1.00 95.75 137 THR A CA 1
ATOM 1117 C C . THR A 1 137 ? 2.149 8.423 -1.300 1.00 95.75 137 THR A C 1
ATOM 1119 O O . THR A 1 137 ? 2.448 7.244 -1.471 1.00 95.75 137 THR A O 1
ATOM 1122 N N . ILE A 1 138 ? 1.201 9.038 -2.021 1.00 96.56 138 ILE A N 1
ATOM 1123 C CA . ILE A 1 138 ? 0.453 8.372 -3.100 1.00 96.56 138 ILE A CA 1
ATOM 1124 C C . ILE A 1 138 ? 1.416 7.893 -4.191 1.00 96.56 138 ILE A C 1
ATOM 1126 O O . ILE A 1 138 ? 1.394 6.718 -4.549 1.00 96.56 138 ILE A O 1
ATOM 1130 N N . ILE A 1 139 ? 2.304 8.766 -4.676 1.00 97.19 139 ILE A N 1
ATOM 1131 C CA . ILE A 1 139 ? 3.280 8.425 -5.720 1.00 97.19 139 ILE A CA 1
ATOM 1132 C C . ILE A 1 139 ? 4.232 7.324 -5.251 1.00 97.19 139 ILE A C 1
ATOM 1134 O O . ILE A 1 139 ? 4.441 6.354 -5.977 1.00 97.19 139 ILE A O 1
ATOM 1138 N N . ASN A 1 140 ? 4.757 7.416 -4.028 1.00 97.00 140 ASN A N 1
ATOM 1139 C CA . ASN A 1 140 ? 5.621 6.373 -3.471 1.00 97.00 140 ASN A CA 1
ATOM 1140 C C . ASN A 1 140 ? 4.896 5.026 -3.342 1.00 97.00 140 ASN A C 1
ATOM 1142 O O . ASN A 1 140 ? 5.467 3.983 -3.658 1.00 97.00 140 ASN A O 1
ATOM 1146 N N . TYR A 1 141 ? 3.624 5.035 -2.941 1.00 97.94 141 TYR A N 1
ATOM 1147 C CA . TYR A 1 141 ? 2.821 3.819 -2.869 1.00 97.94 141 TYR A CA 1
ATOM 1148 C C . TYR A 1 141 ? 2.566 3.218 -4.258 1.00 97.94 141 TYR A C 1
ATOM 1150 O O . TYR A 1 141 ? 2.690 2.008 -4.436 1.00 97.94 141 TYR A O 1
ATOM 1158 N N . GLN A 1 142 ? 2.276 4.046 -5.266 1.00 97.81 142 GLN A N 1
ATOM 1159 C CA . GLN A 1 142 ? 2.114 3.589 -6.651 1.00 97.81 142 GLN A CA 1
ATOM 1160 C C . GLN A 1 142 ? 3.421 3.047 -7.248 1.00 97.81 142 GLN A C 1
ATOM 1162 O O . GLN A 1 142 ? 3.399 2.065 -7.989 1.00 97.81 142 GLN A O 1
ATOM 1167 N N . LEU A 1 143 ? 4.568 3.651 -6.924 1.00 98.12 143 LEU A N 1
ATOM 1168 C CA . LEU A 1 143 ? 5.878 3.136 -7.332 1.00 98.12 143 LEU A CA 1
ATOM 1169 C C . LEU A 1 143 ? 6.168 1.776 -6.699 1.00 98.12 143 LEU A C 1
ATOM 1171 O O . LEU A 1 143 ? 6.679 0.892 -7.378 1.00 98.12 143 LEU A O 1
ATOM 1175 N N . GLU A 1 144 ? 5.796 1.579 -5.435 1.00 97.69 144 GLU A N 1
ATOM 1176 C CA . GLU A 1 144 ? 5.919 0.285 -4.763 1.00 97.69 144 GLU A CA 1
ATOM 1177 C C . GLU A 1 144 ? 4.975 -0.771 -5.363 1.00 97.69 144 GLU A C 1
ATOM 1179 O O . GLU A 1 144 ? 5.383 -1.916 -5.565 1.00 97.69 144 GLU A O 1
ATOM 1184 N N . GLN A 1 145 ? 3.737 -0.393 -5.711 1.00 98.06 145 GLN A N 1
ATOM 1185 C CA . GLN A 1 145 ? 2.828 -1.252 -6.479 1.00 98.06 145 GLN A CA 1
ATOM 1186 C C . GLN A 1 145 ? 3.465 -1.660 -7.811 1.00 98.06 145 GLN A C 1
ATOM 1188 O O . GLN A 1 145 ? 3.416 -2.829 -8.187 1.00 98.06 145 GLN A O 1
ATOM 1193 N N . PHE A 1 146 ? 4.077 -0.707 -8.521 1.00 98.06 146 PHE A N 1
ATOM 1194 C CA . PHE A 1 146 ? 4.692 -0.968 -9.817 1.00 98.06 146 PHE A CA 1
ATOM 1195 C C . PHE A 1 146 ? 5.905 -1.894 -9.684 1.00 98.06 146 PHE A C 1
ATOM 1197 O O . PHE A 1 146 ? 5.979 -2.893 -10.399 1.00 98.06 146 PHE A O 1
ATOM 1204 N N . ARG A 1 147 ? 6.788 -1.624 -8.712 1.00 97.62 147 ARG A N 1
ATOM 1205 C CA . ARG A 1 147 ? 7.939 -2.472 -8.377 1.00 97.62 147 ARG A CA 1
ATOM 1206 C C . ARG A 1 147 ? 7.516 -3.924 -8.173 1.00 97.62 147 ARG A C 1
ATOM 1208 O O . ARG A 1 147 ? 8.064 -4.815 -8.813 1.00 97.62 147 ARG A O 1
ATOM 1215 N N . LEU A 1 148 ? 6.513 -4.163 -7.326 1.00 97.00 148 LEU A N 1
ATOM 1216 C CA . LEU A 1 148 ? 6.060 -5.522 -7.026 1.00 97.00 148 LEU A CA 1
ATOM 1217 C C . LEU A 1 148 ? 5.417 -6.220 -8.229 1.00 97.00 148 LEU A C 1
ATOM 1219 O O . LEU A 1 148 ? 5.645 -7.416 -8.412 1.00 97.00 148 LEU A O 1
ATOM 1223 N N . CYS A 1 149 ? 4.657 -5.514 -9.073 1.00 97.19 149 CYS A N 1
ATOM 1224 C CA . CYS A 1 149 ? 4.137 -6.103 -10.313 1.00 97.19 149 CYS A CA 1
ATOM 1225 C C . CYS A 1 149 ? 5.274 -6.553 -11.248 1.00 97.19 149 CYS A C 1
ATOM 1227 O O . CYS A 1 149 ? 5.204 -7.637 -11.826 1.00 97.19 149 CYS A O 1
ATOM 1229 N N . VAL A 1 150 ? 6.331 -5.746 -11.369 1.00 97.12 150 VAL A N 1
ATOM 1230 C CA . VAL A 1 150 ? 7.490 -6.053 -12.219 1.00 97.12 150 VAL A CA 1
ATOM 1231 C C . VAL A 1 150 ? 8.293 -7.227 -11.658 1.00 97.12 150 VAL A C 1
ATOM 1233 O O . VAL A 1 150 ? 8.582 -8.174 -12.387 1.00 97.12 150 VAL A O 1
ATOM 1236 N N . GLU A 1 151 ? 8.596 -7.224 -10.356 1.00 95.25 151 GLU A N 1
ATOM 1237 C CA . GLU A 1 151 ? 9.328 -8.312 -9.685 1.00 95.25 151 GLU A CA 1
ATOM 1238 C C . GLU A 1 151 ? 8.595 -9.658 -9.787 1.00 95.25 151 GLU A C 1
ATOM 1240 O O . GLU A 1 151 ? 9.221 -10.712 -9.910 1.00 95.25 151 GLU A O 1
ATOM 1245 N N . THR A 1 152 ? 7.260 -9.628 -9.789 1.00 95.00 152 THR A N 1
ATOM 1246 C CA . THR A 1 152 ? 6.410 -10.818 -9.954 1.00 95.00 152 THR A CA 1
ATOM 1247 C C . THR A 1 152 ? 6.165 -11.214 -11.405 1.00 95.00 152 THR A C 1
ATOM 1249 O O . THR A 1 152 ? 5.523 -12.236 -11.648 1.00 95.00 152 THR A O 1
ATOM 1252 N N . LYS A 1 153 ? 6.689 -10.447 -12.369 1.00 95.88 153 LYS A N 1
ATOM 1253 C CA . LYS A 1 153 ? 6.446 -10.623 -13.808 1.00 95.88 153 LYS A CA 1
ATOM 1254 C C . LYS A 1 153 ? 4.961 -10.561 -14.188 1.00 95.88 153 LYS A C 1
ATOM 1256 O O . LYS A 1 153 ? 4.552 -11.117 -15.207 1.00 95.88 153 LYS A O 1
ATOM 1261 N N . ASP A 1 154 ? 4.139 -9.872 -13.394 1.00 96.31 154 ASP A N 1
ATOM 1262 C CA . ASP A 1 154 ? 2.746 -9.589 -13.742 1.00 96.31 154 ASP A CA 1
ATOM 1263 C C . ASP A 1 154 ? 2.700 -8.391 -14.692 1.00 96.31 154 ASP A C 1
ATOM 1265 O O . ASP A 1 154 ? 2.463 -7.239 -14.313 1.00 96.31 154 ASP A O 1
ATOM 1269 N N . TRP A 1 155 ? 2.981 -8.665 -15.961 1.00 96.44 155 TRP A N 1
ATOM 1270 C CA . TRP A 1 155 ? 3.117 -7.644 -16.992 1.00 96.44 155 TRP A CA 1
ATOM 1271 C C . TRP A 1 155 ? 1.818 -6.884 -17.262 1.00 96.44 155 TRP A C 1
ATOM 1273 O O . TRP A 1 155 ? 1.859 -5.687 -17.538 1.00 96.44 155 TRP A O 1
ATOM 1283 N N . ILE A 1 156 ? 0.664 -7.543 -17.121 1.00 95.94 156 ILE A N 1
ATOM 1284 C CA . ILE A 1 156 ? -0.647 -6.919 -17.332 1.00 95.94 156 ILE A CA 1
ATOM 1285 C C . ILE A 1 156 ? -0.911 -5.886 -16.236 1.00 95.94 156 ILE A C 1
ATOM 1287 O O . ILE A 1 156 ? -1.254 -4.736 -16.532 1.00 95.94 156 ILE A O 1
ATOM 1291 N N . ARG A 1 157 ? -0.738 -6.269 -14.964 1.00 95.94 157 ARG A N 1
ATOM 1292 C CA . ARG A 1 157 ? -0.935 -5.337 -13.847 1.00 95.94 157 ARG A CA 1
ATOM 1293 C C . ARG A 1 157 ? 0.153 -4.268 -13.813 1.00 95.94 157 ARG A C 1
ATOM 1295 O O . ARG A 1 157 ? -0.164 -3.124 -13.507 1.00 95.94 157 ARG A O 1
ATOM 1302 N N . SER A 1 158 ? 1.386 -4.591 -14.204 1.00 97.12 158 SER A N 1
ATOM 1303 C CA . SER A 1 158 ? 2.477 -3.617 -14.364 1.00 97.12 158 SER A CA 1
ATOM 1304 C C . SER A 1 158 ? 2.104 -2.500 -15.340 1.00 97.12 158 SER A C 1
ATOM 1306 O O . SER A 1 158 ? 2.227 -1.324 -15.008 1.00 97.12 158 SER A O 1
ATOM 1308 N N . ASP A 1 159 ? 1.569 -2.856 -16.511 1.00 97.12 159 ASP A N 1
ATOM 1309 C CA . ASP A 1 159 ? 1.099 -1.904 -17.521 1.00 97.12 159 ASP A CA 1
ATOM 1310 C C . ASP A 1 159 ? -0.006 -0.981 -16.982 1.00 97.12 159 ASP A C 1
ATOM 1312 O O . ASP A 1 159 ? -0.017 0.228 -17.237 1.00 97.12 159 ASP A O 1
ATOM 1316 N N . ILE A 1 160 ? -0.952 -1.548 -16.228 1.00 96.25 160 ILE A N 1
ATOM 1317 C CA . ILE A 1 160 ? -2.039 -0.791 -15.598 1.00 96.25 160 ILE A CA 1
ATOM 1318 C C . ILE A 1 160 ? -1.471 0.180 -14.559 1.00 96.25 160 ILE A C 1
ATOM 1320 O O . ILE A 1 160 ? -1.785 1.369 -14.617 1.00 96.25 160 ILE A O 1
ATOM 1324 N N . THR A 1 161 ? -0.620 -0.294 -13.648 1.00 96.50 161 THR A N 1
ATOM 1325 C CA . THR A 1 161 ? -0.03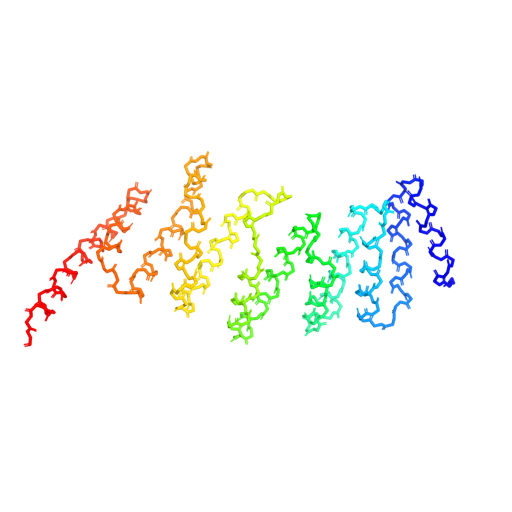1 0.528 -12.583 1.00 96.50 161 THR A CA 1
ATOM 1326 C C . THR A 1 161 ? 0.859 1.633 -13.149 1.00 96.50 161 THR A C 1
ATOM 1328 O O . THR A 1 161 ? 0.724 2.785 -12.741 1.00 96.50 161 THR A O 1
ATOM 1331 N N . MET A 1 162 ? 1.681 1.340 -14.162 1.00 96.88 162 MET A N 1
ATOM 1332 C CA . MET A 1 162 ? 2.506 2.335 -14.859 1.00 96.88 162 MET A CA 1
ATOM 1333 C C . MET A 1 162 ? 1.665 3.516 -15.373 1.00 96.88 162 MET A C 1
ATOM 1335 O O . MET A 1 162 ? 2.069 4.672 -15.238 1.00 96.88 162 MET A O 1
ATOM 1339 N N . ARG A 1 163 ? 0.491 3.248 -15.964 1.00 96.06 163 ARG A N 1
ATOM 1340 C CA . ARG A 1 163 ? -0.394 4.296 -16.507 1.00 96.06 163 ARG A CA 1
ATOM 1341 C C . ARG A 1 163 ? -1.074 5.143 -15.431 1.00 96.06 163 ARG A C 1
ATOM 1343 O O . ARG A 1 163 ? -1.436 6.280 -15.726 1.00 96.06 163 ARG A O 1
ATOM 1350 N N . LYS A 1 164 ? -1.251 4.614 -14.216 1.00 94.38 164 LYS A N 1
ATOM 1351 C CA . LYS A 1 164 ? -1.865 5.341 -13.092 1.00 94.38 164 LYS A CA 1
ATOM 1352 C C . LYS A 1 164 ? -0.953 6.428 -12.512 1.00 94.38 164 LYS A C 1
ATOM 1354 O O . LYS A 1 164 ? -1.455 7.390 -11.937 1.00 94.38 164 LYS A O 1
ATOM 1359 N N . ILE A 1 165 ? 0.365 6.298 -12.669 1.00 96.06 165 ILE A N 1
ATOM 1360 C CA . ILE A 1 165 ? 1.340 7.225 -12.084 1.00 96.06 165 ILE A CA 1
ATOM 1361 C C . ILE A 1 165 ? 1.350 8.553 -12.853 1.00 96.06 165 ILE A C 1
ATOM 1363 O O . ILE A 1 165 ? 1.625 8.620 -14.058 1.00 96.06 165 ILE A O 1
ATOM 1367 N N . ARG A 1 166 ? 1.089 9.653 -12.140 1.00 94.25 166 ARG A N 1
ATOM 1368 C CA . ARG A 1 166 ? 1.046 11.005 -12.712 1.00 94.25 166 ARG A CA 1
ATOM 1369 C C . ARG A 1 166 ? 2.459 11.535 -12.984 1.00 94.25 166 ARG A C 1
ATOM 1371 O O . ARG A 1 166 ? 3.042 12.221 -12.158 1.00 94.25 166 ARG A O 1
ATOM 1378 N N . LYS A 1 167 ? 2.967 11.354 -14.206 1.00 93.81 167 LYS A N 1
ATOM 1379 C CA . LYS A 1 167 ? 4.307 11.836 -14.626 1.00 93.81 167 LYS A CA 1
ATOM 1380 C C . LYS A 1 167 ? 4.567 13.337 -14.405 1.00 93.81 167 LYS A C 1
ATOM 1382 O O . LYS A 1 167 ? 5.712 13.743 -14.242 1.00 93.81 167 LYS A O 1
ATOM 1387 N N . LYS A 1 168 ? 3.521 14.177 -14.412 1.00 95.12 168 LYS A N 1
ATOM 1388 C CA . LYS A 1 168 ? 3.649 15.623 -14.133 1.00 95.12 168 LYS A CA 1
ATOM 1389 C C . LYS A 1 168 ? 4.160 15.908 -12.716 1.00 95.12 168 LYS A C 1
ATOM 1391 O O . LYS 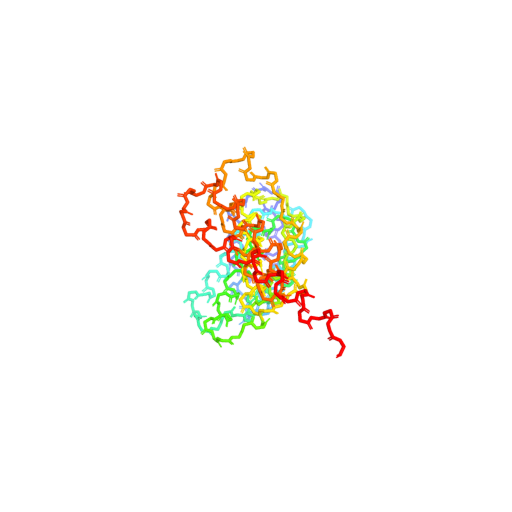A 1 168 ? 4.859 16.899 -12.531 1.00 95.12 168 LYS A O 1
ATOM 1396 N N . TYR A 1 169 ? 3.861 15.020 -11.765 1.00 96.00 169 TYR A N 1
ATOM 1397 C CA . TYR A 1 169 ? 4.289 15.135 -10.375 1.00 96.00 169 TYR A CA 1
ATOM 1398 C C . TYR A 1 169 ? 5.806 15.311 -10.252 1.00 96.00 169 TYR A C 1
ATOM 1400 O O . TYR A 1 169 ? 6.260 16.184 -9.514 1.00 96.00 169 TYR A O 1
ATOM 1408 N N . PHE A 1 170 ? 6.580 14.538 -11.023 1.00 95.81 170 PHE A N 1
ATOM 1409 C CA . PHE A 1 170 ? 8.042 14.540 -10.960 1.00 95.81 170 PHE A CA 1
ATOM 1410 C C . PHE A 1 170 ? 8.637 15.917 -11.254 1.00 95.81 170 PHE A C 1
ATOM 1412 O O . PHE A 1 170 ? 9.451 16.427 -10.486 1.00 95.81 170 PHE A O 1
ATOM 1419 N N . LYS A 1 171 ? 8.152 16.567 -12.318 1.00 93.88 171 LYS A N 1
ATOM 1420 C CA . LYS A 1 171 ? 8.613 17.899 -12.725 1.00 93.88 171 LYS A CA 1
ATOM 1421 C C . LYS A 1 171 ? 8.128 18.993 -11.778 1.00 93.88 171 LYS A C 1
ATOM 1423 O O . LYS A 1 171 ? 8.907 19.871 -11.423 1.00 93.88 171 LYS A O 1
ATOM 1428 N N . GLU A 1 172 ? 6.860 18.937 -11.369 1.00 96.31 172 GLU A N 1
ATOM 1429 C CA . GLU A 1 172 ? 6.245 19.934 -10.479 1.00 96.31 172 GLU A CA 1
ATOM 1430 C C . GLU A 1 172 ? 6.916 19.961 -9.095 1.00 96.31 172 GLU A C 1
ATOM 1432 O O . GLU A 1 172 ? 7.118 21.035 -8.533 1.00 96.31 172 GLU A O 1
ATOM 1437 N N . ASN A 1 173 ? 7.325 18.795 -8.582 1.00 95.38 173 ASN A N 1
ATOM 1438 C CA . ASN A 1 173 ? 7.874 18.647 -7.232 1.00 95.38 173 ASN A CA 1
ATOM 1439 C C . ASN A 1 173 ? 9.393 18.428 -7.197 1.00 95.38 173 ASN A C 1
ATOM 1441 O O . ASN A 1 173 ? 9.953 18.248 -6.119 1.00 95.38 173 ASN A O 1
ATOM 1445 N N . LYS A 1 174 ? 10.073 18.447 -8.354 1.00 94.69 174 LYS A N 1
ATOM 1446 C CA . LYS A 1 174 ? 11.508 18.116 -8.484 1.00 94.69 174 LYS A CA 1
ATOM 1447 C C . LYS A 1 174 ? 11.858 16.757 -7.850 1.00 94.69 174 LYS A C 1
ATOM 1449 O O . LYS A 1 174 ? 12.916 16.595 -7.245 1.00 94.69 174 LYS A O 1
ATOM 1454 N N . ALA A 1 175 ? 10.957 15.788 -7.993 1.00 94.88 175 ALA A N 1
ATOM 1455 C CA . ALA A 1 175 ? 11.052 14.451 -7.408 1.00 94.88 175 ALA A CA 1
ATOM 1456 C C . ALA A 1 175 ? 11.904 13.529 -8.303 1.00 94.88 175 ALA A C 1
ATOM 1458 O O . ALA A 1 175 ? 11.404 12.610 -8.951 1.00 94.88 175 ALA A O 1
ATOM 1459 N N . ILE A 1 176 ? 13.200 13.853 -8.403 1.00 95.06 176 ILE A N 1
ATOM 1460 C CA . ILE A 1 176 ? 14.148 13.212 -9.332 1.00 95.06 176 ILE A CA 1
ATOM 1461 C C . ILE A 1 176 ? 14.337 11.727 -8.995 1.00 95.06 176 ILE A C 1
ATOM 1463 O O . ILE A 1 176 ? 14.415 10.892 -9.893 1.00 95.06 176 ILE A O 1
ATOM 1467 N N . ASN A 1 177 ? 14.385 11.375 -7.710 1.00 95.62 177 ASN A N 1
ATOM 1468 C CA . ASN A 1 177 ? 14.604 9.991 -7.284 1.00 95.62 177 ASN A CA 1
ATOM 1469 C C . ASN A 1 177 ? 13.424 9.095 -7.678 1.00 95.62 177 ASN A C 1
ATOM 1471 O O . ASN A 1 177 ? 13.610 8.000 -8.207 1.00 95.62 177 ASN A O 1
ATOM 1475 N N . GLU A 1 178 ? 12.209 9.586 -7.458 1.00 97.06 178 GLU A N 1
ATOM 1476 C CA . GLU A 1 178 ? 10.962 8.936 -7.833 1.00 97.06 178 GLU A CA 1
ATOM 1477 C C . GLU A 1 178 ? 10.848 8.799 -9.356 1.00 97.06 178 GLU A C 1
ATOM 1479 O O . GLU A 1 178 ? 10.426 7.753 -9.849 1.00 97.06 178 GLU A O 1
ATOM 1484 N N . GLU A 1 179 ? 11.289 9.812 -10.108 1.00 97.06 179 GLU A N 1
ATOM 1485 C CA . GLU A 1 179 ? 11.344 9.771 -11.573 1.00 97.06 179 GLU A CA 1
ATOM 1486 C C . GLU A 1 179 ? 12.330 8.709 -12.086 1.00 97.06 179 GLU A C 1
ATOM 1488 O O . GLU A 1 179 ? 12.004 7.941 -12.994 1.00 97.06 179 GLU A O 1
ATOM 1493 N N . ILE A 1 180 ? 13.514 8.608 -11.474 1.00 96.38 180 ILE A N 1
ATOM 1494 C CA . ILE A 1 180 ? 14.510 7.580 -11.802 1.00 96.38 180 ILE A CA 1
ATOM 1495 C C . ILE A 1 180 ? 13.942 6.181 -11.547 1.00 96.38 180 ILE A C 1
ATOM 1497 O O . ILE A 1 180 ? 14.047 5.314 -12.416 1.00 96.38 180 ILE A O 1
ATOM 1501 N N . LEU A 1 181 ? 13.336 5.948 -10.376 1.00 97.44 181 LEU A N 1
ATOM 1502 C CA . LEU A 1 181 ? 12.714 4.660 -10.048 1.00 97.44 181 LEU A CA 1
ATOM 1503 C C . LEU A 1 181 ? 11.604 4.313 -11.039 1.00 97.44 181 LEU A C 1
ATOM 1505 O O . LEU A 1 181 ? 11.556 3.192 -11.541 1.00 97.44 181 LEU A O 1
ATOM 1509 N N . PHE A 1 182 ? 10.761 5.289 -11.375 1.00 97.94 182 PHE A N 1
ATOM 1510 C CA . PHE A 1 182 ? 9.695 5.116 -12.351 1.00 97.94 182 PHE A CA 1
ATOM 1511 C C . PHE A 1 182 ? 10.226 4.615 -13.698 1.00 97.94 182 PHE A C 1
ATOM 1513 O O . PHE A 1 182 ? 9.736 3.612 -14.213 1.00 97.94 182 PHE A O 1
ATOM 1520 N N . TYR A 1 183 ? 11.245 5.270 -14.262 1.00 97.50 183 TYR A N 1
ATOM 1521 C CA . TYR A 1 183 ? 11.807 4.853 -15.549 1.00 97.50 183 TYR A CA 1
ATOM 1522 C C . TYR A 1 183 ? 12.562 3.524 -15.479 1.00 97.50 183 TYR A C 1
ATOM 1524 O O . TYR A 1 183 ? 12.481 2.754 -16.434 1.00 97.50 183 TYR A O 1
ATOM 1532 N N . LYS A 1 184 ? 13.232 3.213 -14.362 1.00 97.06 184 LYS A N 1
ATOM 1533 C CA . LYS A 1 184 ? 13.847 1.892 -14.153 1.00 97.06 184 LYS A CA 1
ATOM 1534 C C . LYS A 1 184 ? 12.809 0.771 -14.212 1.00 97.06 184 LYS A C 1
ATOM 1536 O O . LYS A 1 184 ? 12.987 -0.171 -14.973 1.00 97.06 184 LYS A O 1
ATOM 1541 N N . TYR A 1 185 ? 11.681 0.921 -13.522 1.00 98.31 185 TYR A N 1
ATOM 1542 C CA . TYR A 1 185 ? 10.613 -0.081 -13.567 1.00 98.31 185 TYR A CA 1
ATOM 1543 C C . TYR A 1 185 ? 9.949 -0.186 -14.949 1.00 98.31 185 TYR A C 1
ATOM 1545 O O . TYR A 1 185 ? 9.545 -1.274 -15.350 1.00 98.31 185 TYR A O 1
ATOM 1553 N N . ILE A 1 186 ? 9.862 0.912 -15.712 1.00 97.94 186 ILE A N 1
ATOM 1554 C CA . ILE A 1 186 ? 9.406 0.864 -17.115 1.00 97.94 186 ILE A CA 1
ATOM 1555 C C . ILE A 1 186 ? 10.364 0.046 -17.978 1.00 97.94 186 ILE A C 1
ATOM 1557 O O . ILE A 1 186 ? 9.914 -0.740 -18.807 1.00 97.94 186 ILE A O 1
ATOM 1561 N N . ILE A 1 187 ? 11.669 0.244 -17.804 1.00 97.44 187 ILE A N 1
ATOM 1562 C CA . ILE A 1 187 ? 12.685 -0.525 -18.521 1.00 97.44 187 ILE A CA 1
ATOM 1563 C C . ILE A 1 187 ? 12.518 -2.009 -18.201 1.00 97.44 187 ILE A C 1
ATOM 1565 O O . ILE A 1 187 ? 12.370 -2.801 -19.125 1.00 97.44 187 ILE A O 1
ATOM 1569 N N . ASP A 1 188 ? 12.456 -2.376 -16.921 1.00 97.62 188 ASP A N 1
ATOM 1570 C CA . ASP A 1 188 ? 12.287 -3.771 -16.500 1.00 97.62 188 ASP A CA 1
ATOM 1571 C C . ASP A 1 188 ? 10.991 -4.386 -17.054 1.00 97.62 188 ASP A C 1
ATOM 1573 O O . ASP A 1 188 ? 10.995 -5.522 -17.531 1.00 97.62 188 ASP A O 1
ATOM 1577 N N . LEU A 1 189 ? 9.894 -3.618 -17.066 1.00 97.94 189 LEU A N 1
ATOM 1578 C CA . LEU A 1 189 ? 8.632 -4.010 -17.695 1.00 97.94 189 LEU A CA 1
ATOM 1579 C C . LEU A 1 189 ? 8.806 -4.280 -19.194 1.00 97.94 189 LEU A C 1
ATOM 1581 O O . LEU A 1 189 ? 8.393 -5.330 -19.680 1.00 97.94 189 LEU A O 1
ATOM 1585 N N . TYR A 1 190 ? 9.391 -3.344 -19.942 1.00 97.38 190 TYR A N 1
ATOM 1586 C CA . TYR A 1 190 ? 9.543 -3.488 -21.389 1.00 97.38 190 TYR A CA 1
ATOM 1587 C C . TYR A 1 190 ? 10.512 -4.600 -21.764 1.00 97.38 190 TYR A C 1
ATOM 1589 O O . TYR A 1 190 ? 10.218 -5.356 -22.682 1.00 97.38 190 TYR A O 1
ATOM 1597 N N . LEU A 1 191 ? 11.612 -4.762 -21.031 1.00 95.50 191 LEU A N 1
ATOM 1598 C CA . LEU A 1 191 ? 12.524 -5.886 -21.222 1.00 95.50 191 LEU A CA 1
ATOM 1599 C C . LEU A 1 191 ? 11.838 -7.221 -20.916 1.00 95.50 191 LEU A C 1
ATOM 1601 O O . LEU A 1 191 ? 11.961 -8.158 -21.698 1.00 95.50 191 LEU A O 1
ATOM 1605 N N . GLY A 1 192 ? 11.057 -7.297 -19.834 1.00 94.75 192 GLY A N 1
ATOM 1606 C CA . GLY A 1 192 ? 10.268 -8.484 -19.495 1.00 94.75 192 GLY A CA 1
ATOM 1607 C C . GLY A 1 192 ? 9.175 -8.828 -20.515 1.00 94.75 192 GLY A C 1
ATOM 1608 O O . GLY A 1 192 ? 8.783 -9.988 -20.623 1.00 94.75 192 GLY A O 1
ATOM 1609 N N . GLN A 1 193 ? 8.705 -7.833 -21.272 1.00 94.88 193 GLN A N 1
ATOM 1610 C CA . GLN A 1 193 ? 7.753 -7.972 -22.378 1.00 94.88 193 GLN A CA 1
ATOM 1611 C C . GLN A 1 193 ? 8.422 -8.103 -23.759 1.00 94.88 193 GLN A C 1
ATOM 1613 O O . GLN A 1 193 ? 7.704 -8.118 -24.758 1.00 94.88 193 GLN A O 1
ATOM 1618 N N . GLU A 1 194 ? 9.758 -8.139 -23.830 1.00 94.00 194 GLU A N 1
ATOM 1619 C CA . GLU A 1 194 ? 10.537 -8.160 -25.084 1.00 94.00 194 GLU A CA 1
ATOM 1620 C C . GLU A 1 194 ? 10.261 -6.948 -26.008 1.00 94.00 194 GLU A C 1
ATOM 1622 O O . GLU A 1 194 ? 10.418 -6.990 -27.225 1.00 94.00 194 GLU A O 1
ATOM 1627 N N . LYS A 1 195 ? 9.863 -5.813 -25.425 1.00 94.12 195 LYS A N 1
ATOM 1628 C CA . LYS A 1 195 ? 9.643 -4.530 -26.110 1.00 94.12 195 LYS A CA 1
ATOM 1629 C C . LYS A 1 195 ? 10.938 -3.721 -26.168 1.00 94.12 195 LYS A C 1
ATOM 1631 O O . LYS A 1 195 ? 11.096 -2.691 -25.507 1.00 94.12 195 LYS A O 1
ATOM 1636 N N . PHE A 1 196 ? 11.913 -4.224 -26.924 1.00 94.06 196 PHE A N 1
ATOM 1637 C CA . PHE A 1 196 ? 13.278 -3.683 -26.927 1.00 94.06 196 PHE A CA 1
ATOM 1638 C C . PHE A 1 196 ? 13.377 -2.253 -27.471 1.00 94.06 196 PHE A C 1
ATOM 1640 O O . PHE A 1 196 ? 14.180 -1.461 -26.974 1.00 94.06 196 PHE A O 1
ATOM 1647 N N . PHE A 1 197 ? 12.536 -1.885 -28.439 1.00 93.50 197 PHE A N 1
ATOM 1648 C CA . PHE A 1 197 ? 12.506 -0.521 -28.965 1.00 93.50 197 PHE A CA 1
ATOM 1649 C C . PHE A 1 197 ? 12.047 0.486 -27.903 1.00 93.50 197 PHE A C 1
ATOM 1651 O O . PHE A 1 197 ? 12.692 1.512 -27.672 1.00 93.50 197 PHE A O 1
ATOM 1658 N N . GLU A 1 198 ? 10.964 0.175 -27.195 1.00 95.69 198 GLU A N 1
ATOM 1659 C CA . GLU A 1 198 ? 10.447 1.002 -26.111 1.00 95.69 198 GLU A CA 1
ATOM 1660 C C . GLU A 1 198 ? 11.418 1.059 -24.927 1.00 95.69 198 GLU A C 1
ATOM 1662 O O . GLU A 1 198 ? 11.594 2.128 -24.329 1.00 95.69 198 GLU A O 1
ATOM 1667 N N . ALA A 1 199 ? 12.093 -0.052 -24.615 1.00 95.50 199 ALA A N 1
ATOM 1668 C CA . ALA A 1 199 ? 13.162 -0.086 -23.620 1.00 95.50 199 ALA A CA 1
ATOM 1669 C C . ALA A 1 199 ? 14.316 0.854 -24.008 1.00 95.50 199 ALA A C 1
ATOM 1671 O O . ALA A 1 199 ? 14.725 1.676 -23.189 1.00 95.50 199 ALA A O 1
ATOM 1672 N N . SER A 1 200 ? 14.778 0.814 -25.264 1.00 95.38 200 SER A N 1
ATOM 1673 C CA . SER A 1 200 ? 15.834 1.695 -25.787 1.00 95.38 200 SER A CA 1
ATOM 1674 C C . SER A 1 200 ? 15.495 3.181 -25.613 1.00 95.38 200 SER A C 1
ATOM 1676 O O . SER A 1 200 ? 16.262 3.926 -24.998 1.00 95.38 200 SER A O 1
ATOM 1678 N N . ILE A 1 201 ? 14.300 3.600 -26.047 1.00 95.50 201 ILE A N 1
ATOM 1679 C CA . ILE A 1 201 ? 13.824 4.984 -25.877 1.00 95.50 201 ILE A CA 1
ATOM 1680 C C . ILE A 1 201 ? 13.789 5.373 -24.394 1.00 95.50 201 ILE A C 1
ATOM 1682 O O . ILE A 1 201 ? 14.069 6.518 -24.029 1.00 95.50 201 ILE A O 1
ATOM 1686 N N . THR A 1 202 ? 13.409 4.437 -23.526 1.00 95.62 202 THR A N 1
ATOM 1687 C CA . THR A 1 202 ? 13.308 4.691 -22.088 1.00 95.62 202 THR A CA 1
ATOM 1688 C C . THR A 1 202 ? 14.686 4.834 -21.440 1.00 95.62 202 THR A C 1
ATOM 1690 O O . THR A 1 202 ? 14.861 5.734 -20.621 1.00 95.62 202 THR A O 1
ATOM 1693 N N . TYR A 1 203 ? 15.683 4.047 -21.855 1.00 96.19 203 TYR A N 1
ATOM 1694 C CA . TYR A 1 203 ? 17.075 4.241 -21.439 1.00 96.19 203 TYR A CA 1
ATOM 1695 C C . TYR A 1 203 ? 17.612 5.618 -21.838 1.00 96.19 203 TYR A C 1
ATOM 1697 O O . TYR A 1 203 ? 18.239 6.277 -21.011 1.00 96.19 203 TYR A O 1
ATOM 1705 N N . SER A 1 204 ? 17.327 6.095 -23.056 1.00 93.69 204 SER A N 1
ATOM 1706 C CA . SER A 1 204 ? 17.725 7.447 -23.474 1.00 93.69 204 SER A CA 1
ATOM 1707 C C . SER A 1 204 ? 17.110 8.528 -22.581 1.00 93.69 204 SER A C 1
ATOM 1709 O O . SER A 1 204 ? 17.825 9.412 -22.120 1.00 93.69 204 SER A O 1
ATOM 1711 N N . LYS A 1 205 ? 15.813 8.417 -22.256 1.00 93.88 205 LYS A N 1
ATOM 1712 C CA . LYS A 1 205 ? 15.136 9.345 -21.330 1.00 93.88 205 LYS A CA 1
ATOM 1713 C C . LYS A 1 205 ? 15.725 9.306 -19.924 1.00 93.88 205 LYS A C 1
ATOM 1715 O O . LYS A 1 205 ? 15.879 10.347 -19.298 1.00 93.88 205 LYS A O 1
ATOM 1720 N N . LEU A 1 206 ? 16.051 8.118 -19.417 1.00 94.38 206 LEU A N 1
ATOM 1721 C CA . LEU A 1 206 ? 16.692 7.979 -18.111 1.00 94.38 206 LEU A CA 1
ATOM 1722 C C . LEU A 1 206 ? 18.098 8.600 -18.113 1.00 94.38 206 LEU A C 1
ATOM 1724 O O . LEU A 1 206 ? 18.501 9.213 -17.125 1.00 94.38 206 LEU A O 1
ATOM 1728 N N . ASN A 1 207 ? 18.824 8.486 -19.227 1.00 93.06 207 ASN A N 1
ATOM 1729 C CA . ASN A 1 207 ? 20.139 9.095 -19.375 1.00 93.06 207 ASN A CA 1
ATOM 1730 C C . ASN A 1 207 ? 20.092 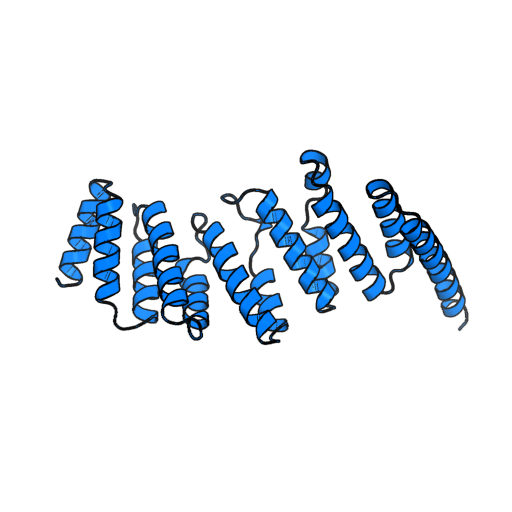10.628 -19.340 1.00 93.06 207 ASN A C 1
ATOM 1732 O O . ASN A 1 207 ? 20.961 11.233 -18.729 1.00 93.06 207 ASN A O 1
ATOM 1736 N N . GLU A 1 208 ? 19.062 11.259 -19.912 1.00 91.88 208 GLU A N 1
ATOM 1737 C CA . GLU A 1 208 ? 18.873 12.720 -19.823 1.00 91.88 208 GLU A CA 1
ATOM 1738 C C . GLU A 1 208 ? 18.750 13.224 -18.372 1.00 91.88 208 GLU A C 1
ATOM 1740 O O . GLU A 1 208 ? 19.004 14.396 -18.103 1.00 91.88 208 GLU A O 1
ATOM 1745 N N . ILE A 1 209 ? 18.359 12.349 -17.438 1.00 90.94 209 ILE A N 1
ATOM 1746 C CA . ILE A 1 209 ? 18.167 12.679 -16.020 1.00 90.94 209 ILE A CA 1
ATOM 1747 C C . ILE A 1 209 ? 19.430 12.388 -15.201 1.00 90.94 209 ILE A C 1
ATOM 1749 O O . ILE A 1 209 ? 19.792 13.178 -14.331 1.00 90.94 209 ILE A O 1
ATOM 1753 N N . VAL A 1 210 ? 20.065 11.235 -15.432 1.00 91.19 210 VAL A N 1
ATOM 1754 C CA . VAL A 1 210 ? 21.161 10.722 -14.586 1.00 91.19 210 VAL A CA 1
ATOM 1755 C C . VAL A 1 210 ? 22.550 11.033 -15.153 1.00 91.19 210 VAL A C 1
ATOM 1757 O O . VAL A 1 210 ? 23.504 11.059 -14.385 1.00 91.19 210 VAL A O 1
ATOM 1760 N N . ASP A 1 211 ? 22.661 11.261 -16.464 1.00 88.62 211 ASP A N 1
ATOM 1761 C CA . ASP A 1 211 ? 23.919 11.421 -17.209 1.00 88.62 211 ASP A CA 1
ATOM 1762 C C . ASP A 1 211 ? 24.919 10.277 -16.940 1.00 88.62 211 ASP A C 1
ATOM 1764 O O . ASP A 1 211 ? 25.985 10.453 -16.350 1.00 88.62 211 ASP A O 1
ATOM 1768 N N . ASN A 1 212 ? 24.541 9.053 -17.335 1.00 90.12 212 ASN A N 1
ATOM 1769 C CA . ASN A 1 212 ? 25.369 7.852 -17.201 1.00 90.12 212 ASN A CA 1
ATOM 1770 C C . ASN A 1 212 ? 25.603 7.193 -18.571 1.00 90.12 212 ASN A C 1
ATOM 1772 O O . ASN A 1 212 ? 24.685 6.672 -19.213 1.00 90.12 212 ASN A O 1
ATOM 1776 N N . SER A 1 213 ? 26.872 7.131 -18.980 1.00 87.69 213 SER A N 1
ATOM 1777 C CA . SER A 1 213 ? 27.308 6.530 -20.244 1.00 87.69 213 SER A CA 1
ATOM 1778 C C . SER A 1 213 ? 26.833 5.083 -20.439 1.00 87.69 213 SER A C 1
ATOM 1780 O O . SER A 1 213 ? 26.557 4.688 -21.574 1.00 87.69 213 SER A O 1
ATOM 1782 N N . GLU A 1 214 ? 26.637 4.312 -19.366 1.00 91.62 214 GLU A N 1
ATOM 1783 C CA . GLU A 1 214 ? 26.089 2.952 -19.426 1.00 91.62 214 GLU A CA 1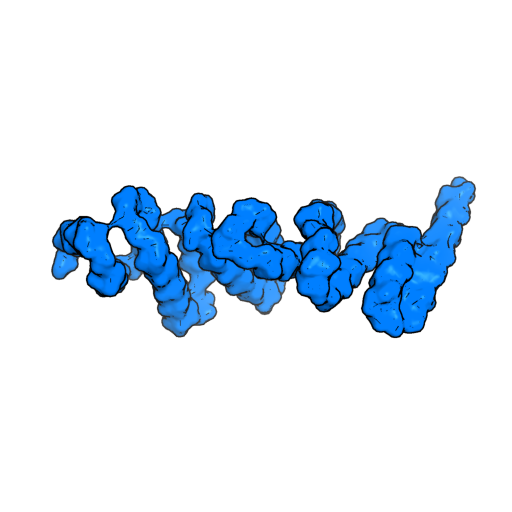
ATOM 1784 C C . GLU A 1 214 ? 24.681 2.914 -20.033 1.00 91.62 214 GLU A C 1
ATOM 1786 O O . GLU A 1 214 ? 24.386 2.047 -20.856 1.00 91.62 214 GLU A O 1
ATOM 1791 N N . TYR A 1 215 ? 23.813 3.877 -19.702 1.00 92.00 215 TYR A N 1
ATOM 1792 C CA . TYR A 1 215 ? 22.463 3.931 -20.268 1.00 92.00 215 TYR A CA 1
ATOM 1793 C C . TYR A 1 215 ? 22.477 4.271 -21.757 1.00 92.00 215 TYR A C 1
ATOM 1795 O O . TYR A 1 215 ? 21.610 3.811 -22.494 1.00 92.00 215 TYR A O 1
ATOM 1803 N N . THR A 1 216 ? 23.483 5.013 -22.227 1.00 90.31 216 THR A N 1
ATOM 1804 C CA . THR A 1 216 ? 23.668 5.272 -23.665 1.00 90.31 216 THR A CA 1
ATOM 1805 C C . THR A 1 216 ? 24.060 3.995 -24.408 1.00 90.31 216 THR A C 1
ATOM 1807 O O . THR A 1 216 ? 23.535 3.712 -25.491 1.00 90.31 216 THR A O 1
ATOM 1810 N N . ILE A 1 217 ? 24.945 3.192 -23.809 1.00 92.94 217 ILE A N 1
ATOM 1811 C CA . ILE A 1 217 ? 25.342 1.889 -24.353 1.00 92.94 217 ILE A CA 1
ATOM 1812 C C . ILE A 1 217 ? 24.128 0.955 -24.396 1.00 92.94 217 ILE A C 1
ATOM 1814 O O . ILE A 1 217 ? 23.847 0.376 -25.444 1.00 92.94 217 ILE A O 1
ATOM 1818 N N . LEU A 1 218 ? 23.368 0.859 -23.301 1.00 93.12 218 LEU A N 1
ATOM 1819 C CA . LEU A 1 218 ? 22.171 0.017 -23.220 1.00 93.12 218 LEU A CA 1
ATOM 1820 C C . LEU A 1 218 ? 21.077 0.468 -24.197 1.00 93.12 218 LEU A C 1
ATOM 1822 O O . LEU A 1 218 ? 20.497 -0.371 -24.884 1.00 93.12 218 LEU A O 1
ATOM 1826 N N . ALA A 1 219 ? 20.836 1.775 -24.331 1.00 92.06 219 ALA A N 1
ATOM 1827 C CA . ALA A 1 219 ? 19.897 2.307 -25.317 1.00 92.06 219 ALA A CA 1
ATOM 1828 C C . ALA A 1 219 ? 20.284 1.883 -26.742 1.00 92.06 219 ALA A C 1
ATOM 1830 O O . ALA A 1 219 ? 19.442 1.386 -27.493 1.00 92.06 219 ALA A O 1
ATOM 1831 N N . SER A 1 220 ? 21.563 2.025 -27.096 1.00 91.94 220 SER A N 1
ATOM 1832 C CA . SER A 1 220 ? 22.083 1.644 -28.415 1.00 91.94 220 SER A CA 1
ATOM 1833 C C . SER A 1 220 ? 21.986 0.134 -28.646 1.00 91.94 220 SER A C 1
ATOM 1835 O O . SER A 1 220 ? 21.546 -0.304 -29.706 1.00 91.94 220 SER A O 1
ATOM 1837 N N . PHE A 1 221 ? 22.336 -0.668 -27.636 1.00 93.88 221 PHE A N 1
ATOM 1838 C CA . PHE A 1 221 ? 22.253 -2.126 -27.684 1.00 93.88 221 PHE A CA 1
ATOM 1839 C C . PHE A 1 221 ? 20.824 -2.610 -27.959 1.00 93.88 221 PHE A C 1
ATOM 1841 O O . PHE A 1 221 ? 20.608 -3.375 -28.897 1.00 93.88 221 PHE A O 1
ATOM 1848 N N . TYR A 1 222 ? 19.835 -2.127 -27.200 1.00 93.00 222 TYR A N 1
ATOM 1849 C CA . TYR A 1 222 ? 18.443 -2.550 -27.379 1.00 93.00 222 TYR A CA 1
ATOM 1850 C C . TYR A 1 222 ? 17.807 -2.017 -28.671 1.00 93.00 222 TYR A C 1
ATOM 1852 O O . TYR A 1 222 ? 16.942 -2.685 -29.239 1.00 93.00 222 TYR A O 1
ATOM 1860 N N . ALA A 1 223 ? 18.267 -0.870 -29.188 1.00 91.12 223 ALA A N 1
ATOM 1861 C CA . ALA A 1 223 ? 17.869 -0.399 -30.515 1.00 91.12 223 ALA A CA 1
ATOM 1862 C C . ALA A 1 223 ? 18.329 -1.368 -31.616 1.00 91.12 223 ALA A C 1
ATOM 1864 O O . ALA A 1 223 ? 17.540 -1.721 -32.491 1.00 91.12 223 ALA A O 1
ATOM 1865 N N . ILE A 1 224 ? 19.581 -1.837 -31.545 1.00 90.75 224 ILE A N 1
ATOM 1866 C CA . ILE A 1 224 ? 20.128 -2.818 -32.493 1.00 90.75 224 ILE A CA 1
ATOM 1867 C C . ILE A 1 224 ? 19.403 -4.160 -32.347 1.00 90.75 224 ILE A C 1
ATOM 1869 O O . ILE A 1 224 ? 18.970 -4.732 -33.346 1.00 90.75 224 ILE A O 1
ATOM 1873 N N . LEU A 1 225 ? 19.203 -4.640 -31.116 1.00 89.56 225 LEU A N 1
ATOM 1874 C CA . LEU A 1 225 ? 18.530 -5.917 -30.864 1.00 89.56 225 LEU A CA 1
ATOM 1875 C C . LEU A 1 225 ? 17.132 -5.966 -31.501 1.00 89.56 225 LEU A C 1
ATOM 1877 O O . LEU A 1 225 ? 16.790 -6.948 -32.157 1.00 89.56 225 LEU A O 1
ATOM 1881 N N . CYS A 1 226 ? 16.366 -4.874 -31.398 1.00 86.81 226 CYS A N 1
ATOM 1882 C CA . CYS A 1 226 ? 15.058 -4.763 -32.042 1.00 86.81 226 CYS A CA 1
ATOM 1883 C C . CYS A 1 226 ? 15.126 -4.932 -33.572 1.00 86.81 226 CYS A C 1
ATOM 1885 O O . CYS A 1 226 ? 14.232 -5.538 -34.163 1.00 86.81 226 CYS A O 1
ATOM 1887 N N . THR A 1 227 ? 16.160 -4.394 -34.228 1.00 80.31 227 THR A N 1
ATOM 1888 C CA . THR A 1 227 ? 16.309 -4.525 -35.688 1.00 80.31 227 THR A CA 1
ATOM 1889 C C . THR A 1 227 ? 16.604 -5.964 -36.107 1.00 80.31 227 THR A C 1
ATOM 1891 O O . THR A 1 227 ? 16.026 -6.444 -37.079 1.00 80.31 227 THR A O 1
ATOM 1894 N N . CYS A 1 228 ? 17.406 -6.690 -35.322 1.00 76.56 228 CYS A N 1
ATOM 1895 C CA . CYS A 1 228 ? 17.732 -8.089 -35.591 1.00 76.56 228 CYS A CA 1
ATOM 1896 C C . CYS A 1 228 ? 16.516 -9.019 -35.436 1.00 76.56 228 CYS A C 1
ATOM 1898 O O . CYS A 1 228 ? 16.328 -9.923 -36.247 1.00 76.56 228 CYS A O 1
ATOM 1900 N N . GLU A 1 229 ? 15.654 -8.804 -34.437 1.00 67.62 229 GLU A N 1
ATOM 1901 C CA . GLU A 1 229 ? 14.431 -9.611 -34.285 1.00 67.62 229 GLU A CA 1
ATOM 1902 C C . GLU A 1 229 ? 13.415 -9.384 -35.410 1.00 67.62 229 GLU A C 1
ATOM 1904 O O . GLU A 1 229 ? 12.732 -10.321 -35.835 1.00 67.62 229 GLU A O 1
ATOM 1909 N N . GLY A 1 230 ? 13.330 -8.149 -35.915 1.00 61.44 230 GLY A N 1
ATOM 1910 C CA . GLY A 1 230 ? 12.506 -7.814 -37.074 1.00 61.44 230 GLY A CA 1
ATOM 1911 C C . GLY A 1 230 ? 12.947 -8.554 -38.338 1.00 61.44 230 GLY A C 1
ATOM 1912 O O . GLY A 1 230 ? 12.100 -9.037 -39.086 1.00 61.44 230 GLY A O 1
ATOM 1913 N N . GLU A 1 231 ? 14.257 -8.707 -38.545 1.00 56.22 231 GLU A N 1
ATOM 1914 C CA . GLU A 1 231 ? 14.817 -9.457 -39.675 1.00 56.22 231 GLU A CA 1
ATOM 1915 C C . GLU A 1 231 ? 14.574 -10.969 -39.556 1.00 56.22 231 GLU A C 1
ATOM 1917 O O . GLU A 1 231 ? 14.215 -11.604 -40.544 1.00 56.22 231 GLU A O 1
ATOM 1922 N N . VAL A 1 232 ? 14.683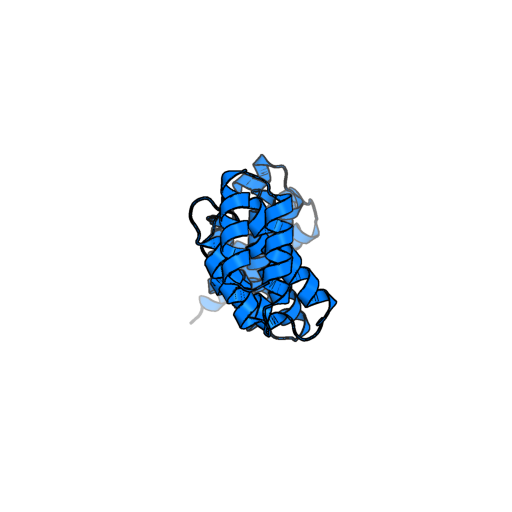 -11.550 -38.356 1.00 57.53 232 VAL A N 1
ATOM 1923 C CA . VAL A 1 232 ? 14.443 -12.992 -38.135 1.00 57.53 232 VAL A CA 1
ATOM 1924 C C . VAL A 1 232 ? 12.967 -13.366 -38.322 1.00 57.53 232 VAL A C 1
ATOM 1926 O O . VAL A 1 232 ? 12.674 -14.428 -38.863 1.00 57.53 232 VAL A O 1
ATOM 1929 N N . ARG A 1 233 ? 12.022 -12.499 -37.933 1.00 53.19 233 ARG A N 1
ATOM 1930 C CA . ARG A 1 233 ? 10.577 -12.725 -38.150 1.00 53.19 233 ARG A CA 1
ATOM 1931 C C . ARG A 1 233 ? 10.112 -12.437 -39.585 1.00 53.19 233 ARG A C 1
ATOM 1933 O O . ARG A 1 233 ? 8.987 -12.791 -39.930 1.00 53.19 233 ARG A O 1
ATOM 1940 N N . ALA A 1 234 ? 10.940 -11.788 -40.405 1.00 51.38 234 ALA A N 1
ATOM 1941 C CA . ALA A 1 234 ? 10.626 -11.451 -41.795 1.00 51.38 234 ALA A CA 1
ATOM 1942 C C . ALA A 1 234 ? 10.953 -12.573 -42.799 1.00 51.38 234 ALA A C 1
ATOM 1944 O O . ALA A 1 234 ? 10.579 -12.461 -43.968 1.00 51.38 234 ALA A O 1
ATOM 1945 N N . TYR A 1 235 ? 11.608 -13.653 -42.361 1.00 42.09 235 TYR A N 1
ATOM 1946 C CA . TYR A 1 235 ? 11.817 -14.854 -43.169 1.00 42.09 235 TYR A CA 1
ATOM 1947 C C . TYR A 1 235 ? 10.869 -15.980 -42.702 1.00 42.09 235 TYR A C 1
ATOM 1949 O O . TYR A 1 235 ? 10.883 -16.303 -41.514 1.00 42.09 235 TYR A O 1
ATOM 1957 N N . PRO A 1 236 ? 10.019 -16.531 -43.597 1.00 47.53 236 PRO A N 1
ATOM 1958 C CA . PRO A 1 236 ? 9.064 -17.597 -43.278 1.00 47.53 236 PRO A CA 1
ATOM 1959 C C . PRO A 1 236 ? 9.719 -18.960 -43.028 1.00 47.53 236 PRO A C 1
ATOM 1961 O O . PRO A 1 236 ? 10.789 -19.233 -43.620 1.00 47.53 236 PRO A O 1
#

Sequence (236 aa):
MDFSELYELERQARKDGNSKELQTIFMKMISLCGDDREVVSLIRVLSARRGQDRNSIRWLVNHVYSQKKINFPNDWTDFAKDLLSDVVEGKMFLEEERVLLTTDLKNYCLKNNNITEALNLILNVPVETFTMIPESTIINYQLEQFRLCVETKDWIRSDITMRKIRKKYFKENKAINEEILFYKYIIDLYLGQEKFFEASITYSKLNEIVDNSEYTILASFYAILCTCEGEVRAYP

Organism: Nosema bombycis (strain CQ1 / CVCC 102059) (NCBI:txid578461)

Radius of gyration: 24.03 Å; chains: 1; bounding box: 52×38×78 Å